Protein AF-D4XX12-F1 (afdb_monomer_lite)

InterPro domains:
  IPR021484 Protein of unknown function DUF3137 [PF11335] (74-127)

Organism: NCBI:txid747682

Foldseek 3Di:
DQPPDPFFDDKAFDDWPDKDWDQPPVHWIKIKTKTFIWTDGDPPRDTDTFIKMKIKTFQVVLPPLAFKKKWPPLCPPPPWAFADDPDPVLCVHTRMTGPDNPSVCLFCPPQLSVQLVVLCVVCVVPVLCPQWMWIGDDGITMIMGTDDDQQVHQDQDPDPDPVVRVVVSVVRVVSNVCSVCSRVVSNCSTPSNVD

pLDDT: mean 80.23, std 14.68, range [23.09, 96.19]

Sequence (195 aa):
MCPFGDNARDLKFKKQIDTMELLILKKYKAKFSNYEVELNVGGERSTLDQYSFVVSINLDMLKNRKFNWSLLDGSNHLKLNKVKLENETFNKEFQLRSNDEIASRTVFTPYSMEKILELKDHINSTKILNGVQIYSINNDLIITGASGSGFMKIDYPFAWSQKRLINLIYSDIMFDLYTLYAAIGLVMVLPYLAE

Radius of gyration: 17.79 Å; chains: 1; bounding box: 46×33×47 Å

Secondary structure (DSSP, 8-state):
--S-SS-EEEEEEEEEEEEEEEEETTTEEEEEEEEEEEEEESSS--EEEEEEEEEEEE-GGGGGG---EEETTTTTTS---B---S-HHHHHHH--EES-HHHHHHHS-HHHHHHHHHHHHHHHTTTTTTT-EEEEETTEEEEEEEE-TTTT-------SSHHHHHHHHHHHHHHHHHHHHHHHHHHHTSTTT--

Structure (mmCIF, N/CA/C/O backbone):
data_AF-D4XX12-F1
#
_entry.id   AF-D4XX12-F1
#
loop_
_atom_site.group_PDB
_atom_site.id
_atom_site.type_symbol
_atom_site.label_atom_id
_atom_site.label_alt_id
_atom_site.label_comp_id
_atom_site.label_asym_id
_atom_site.label_entity_id
_atom_site.label_seq_id
_atom_site.pdbx_PDB_ins_code
_atom_site.Cartn_x
_atom_site.Cartn_y
_atom_site.Cartn_z
_atom_site.occupancy
_atom_site.B_iso_or_equiv
_atom_site.auth_seq_id
_atom_site.auth_comp_id
_atom_site.auth_asym_id
_atom_site.auth_atom_id
_atom_site.pdbx_PDB_model_num
ATOM 1 N N . MET A 1 1 ? 4.295 16.632 -13.074 1.00 23.09 1 MET A N 1
ATOM 2 C CA . MET A 1 1 ? 2.891 16.976 -12.786 1.00 23.09 1 MET A CA 1
ATOM 3 C C . MET A 1 1 ? 2.148 15.653 -12.761 1.00 23.09 1 MET A C 1
ATOM 5 O O . MET A 1 1 ? 2.142 14.987 -13.785 1.00 23.09 1 MET A O 1
ATOM 9 N N . CYS A 1 2 ? 1.677 15.192 -11.603 1.00 26.36 2 CYS A N 1
ATOM 10 C CA . CYS A 1 2 ? 0.781 14.033 -11.570 1.00 26.36 2 CYS A CA 1
ATOM 11 C C . CYS A 1 2 ? -0.599 14.518 -12.028 1.00 26.36 2 CYS A C 1
ATOM 13 O O . CYS A 1 2 ? -1.012 15.582 -11.569 1.00 26.36 2 CYS A O 1
ATOM 15 N N . PRO A 1 3 ? -1.284 13.822 -12.949 1.00 27.27 3 PRO A N 1
ATOM 16 C CA . PRO A 1 3 ? -2.470 14.370 -13.606 1.00 27.27 3 PRO A CA 1
ATOM 17 C C . PRO A 1 3 ? -3.733 14.288 -12.738 1.00 27.27 3 PRO A C 1
ATOM 19 O O . PRO A 1 3 ? -4.792 14.745 -13.150 1.00 27.27 3 PRO A O 1
ATOM 22 N N . PHE A 1 4 ? -3.645 13.731 -11.532 1.00 40.94 4 PHE A N 1
ATOM 23 C CA . PHE A 1 4 ? -4.790 13.531 -10.652 1.00 40.94 4 PHE A CA 1
ATOM 24 C C . PHE A 1 4 ? -4.999 14.744 -9.743 1.00 40.94 4 PHE A C 1
ATOM 26 O O . PHE A 1 4 ? -4.829 14.669 -8.532 1.00 40.94 4 PHE A O 1
ATOM 33 N N . GLY A 1 5 ? -5.327 15.884 -10.351 1.00 29.53 5 GLY A N 1
ATOM 34 C CA . GLY A 1 5 ? -6.043 16.947 -9.653 1.00 29.53 5 GLY A CA 1
ATOM 35 C C . GLY A 1 5 ? -7.535 16.665 -9.769 1.00 29.53 5 GLY A C 1
ATOM 36 O O . GLY A 1 5 ? -8.029 16.696 -10.888 1.00 29.53 5 GLY A O 1
ATOM 37 N N . ASP A 1 6 ? -8.191 16.328 -8.654 1.00 37.00 6 ASP A N 1
ATOM 38 C CA . ASP A 1 6 ? -9.630 16.386 -8.296 1.00 37.00 6 ASP A CA 1
ATOM 39 C C . ASP A 1 6 ? -10.747 16.055 -9.327 1.00 37.00 6 ASP A C 1
ATOM 41 O O . ASP A 1 6 ? -11.927 16.088 -8.981 1.00 37.00 6 ASP A O 1
ATOM 45 N N . ASN A 1 7 ? -10.433 15.672 -10.567 1.00 34.69 7 ASN A N 1
ATOM 46 C CA . ASN A 1 7 ? -11.363 15.643 -11.704 1.00 34.69 7 ASN A CA 1
ATOM 47 C C . ASN A 1 7 ? -11.424 14.299 -12.456 1.00 34.69 7 ASN A C 1
ATOM 49 O O . ASN A 1 7 ? -12.160 14.193 -13.439 1.00 34.69 7 ASN A O 1
ATOM 53 N N . ALA A 1 8 ? -10.695 13.262 -12.033 1.00 43.47 8 ALA A N 1
ATOM 54 C CA . ALA A 1 8 ? -10.811 11.933 -12.639 1.00 43.47 8 ALA A CA 1
ATOM 55 C C . ALA A 1 8 ? -12.064 11.233 -12.089 1.00 43.47 8 ALA A C 1
ATOM 57 O O . ALA A 1 8 ? -12.062 10.768 -10.950 1.00 43.47 8 ALA A O 1
ATOM 58 N N . ARG A 1 9 ? -13.158 11.222 -12.865 1.00 51.44 9 ARG A N 1
ATOM 59 C CA . ARG A 1 9 ? -14.464 10.736 -12.385 1.00 51.44 9 ARG A CA 1
ATOM 60 C C . ARG A 1 9 ? -14.830 9.303 -12.747 1.00 51.44 9 ARG A C 1
ATOM 62 O O . ARG A 1 9 ? -15.691 8.789 -12.059 1.00 51.44 9 ARG A O 1
ATOM 69 N N . ASP A 1 10 ? -14.166 8.624 -13.682 1.00 59.41 10 ASP A N 1
ATOM 70 C CA . ASP A 1 10 ? -14.422 7.195 -13.931 1.00 59.41 10 ASP A CA 1
ATOM 71 C C . ASP A 1 10 ? -13.169 6.496 -14.484 1.00 59.41 10 ASP A C 1
ATOM 73 O O . ASP A 1 10 ? -12.731 6.795 -15.597 1.00 59.41 10 ASP A O 1
ATOM 77 N N . LEU A 1 11 ? -12.595 5.570 -13.704 1.00 62.31 11 LEU A N 1
ATOM 78 C CA . LEU A 1 11 ? -11.516 4.668 -14.123 1.00 62.31 11 LEU A CA 1
ATOM 79 C C . LEU A 1 11 ? -12.132 3.340 -14.566 1.00 62.31 11 LEU A C 1
ATOM 81 O O . LEU A 1 11 ? -12.835 2.689 -13.790 1.00 62.31 11 LEU A O 1
ATOM 85 N N . LYS A 1 12 ? -11.865 2.922 -15.807 1.00 70.25 12 LYS A N 1
ATOM 86 C CA . LYS A 1 12 ? -12.371 1.657 -16.351 1.00 70.25 12 LYS A CA 1
ATOM 87 C C . LYS A 1 12 ? -11.216 0.729 -16.704 1.00 70.25 12 LYS A C 1
ATOM 89 O O . LYS A 1 12 ? -10.381 1.053 -17.543 1.00 70.25 12 LYS A O 1
ATOM 94 N N . PHE A 1 13 ? -11.191 -0.456 -16.096 1.00 71.94 13 PHE A N 1
ATOM 95 C CA . PHE A 1 13 ? -10.248 -1.505 -16.480 1.00 71.94 13 PHE A CA 1
A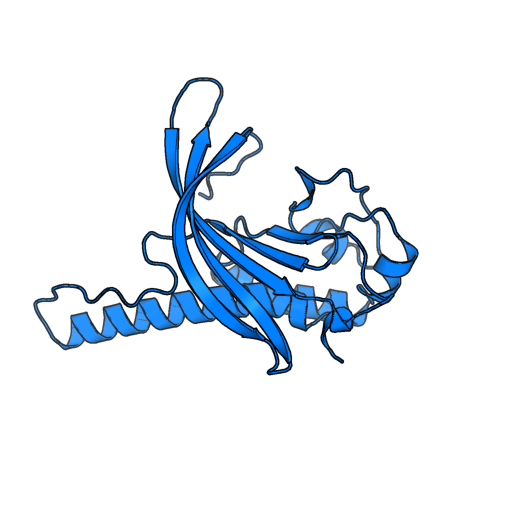TOM 96 C C . PHE A 1 13 ? -10.576 -1.999 -17.887 1.00 71.94 13 PHE A C 1
ATOM 98 O O . PHE A 1 13 ? -11.678 -2.490 -18.143 1.00 71.94 13 PHE A O 1
ATOM 105 N N . LYS A 1 14 ? -9.616 -1.852 -18.798 1.00 78.62 14 LYS A N 1
ATOM 106 C CA . LYS A 1 14 ? -9.773 -2.198 -20.210 1.00 78.62 14 LYS A CA 1
ATOM 107 C C . LYS A 1 14 ? -9.301 -3.626 -20.456 1.00 78.62 14 LYS A C 1
ATOM 109 O O . LYS A 1 14 ? -10.014 -4.426 -21.058 1.00 78.62 14 LYS A O 1
ATOM 114 N N . LYS A 1 15 ? -8.109 -3.959 -19.947 1.00 80.12 15 LYS A N 1
ATOM 115 C CA . LYS A 1 15 ? -7.483 -5.270 -20.131 1.00 80.12 15 LYS A CA 1
ATOM 116 C C . LYS A 1 15 ? -6.498 -5.584 -19.009 1.00 80.12 15 LYS A C 1
ATOM 118 O O . LYS A 1 15 ? -5.679 -4.744 -18.648 1.00 80.12 15 LYS A O 1
ATOM 123 N N . GLN A 1 16 ? -6.538 -6.817 -18.507 1.00 80.94 16 GLN A N 1
ATOM 124 C CA . GLN A 1 16 ? -5.452 -7.360 -17.696 1.00 80.94 16 GLN A CA 1
ATOM 125 C C . GLN A 1 16 ? -4.305 -7.779 -18.617 1.00 80.94 16 GLN A C 1
ATOM 127 O O . GLN A 1 16 ? -4.499 -8.584 -19.528 1.00 80.94 16 GLN A O 1
ATOM 132 N N . ILE A 1 17 ? -3.129 -7.201 -18.396 1.00 82.06 17 ILE A N 1
ATOM 133 C CA . ILE A 1 17 ? -1.944 -7.439 -19.220 1.00 82.06 17 ILE A CA 1
ATOM 134 C C . ILE A 1 17 ? -1.234 -8.689 -18.721 1.00 82.06 17 ILE A C 1
ATOM 136 O O . ILE A 1 17 ? -1.009 -9.598 -19.507 1.00 82.06 17 ILE A O 1
ATOM 140 N N . ASP A 1 18 ? -0.943 -8.739 -17.420 1.00 81.44 18 ASP A N 1
ATOM 141 C CA . ASP A 1 18 ? -0.244 -9.854 -16.788 1.00 81.44 18 ASP A CA 1
ATOM 142 C C . ASP A 1 18 ? -0.679 -10.055 -15.346 1.00 81.44 18 ASP A C 1
ATOM 144 O O . ASP A 1 18 ? -1.256 -9.172 -14.702 1.00 81.44 18 ASP A O 1
ATOM 148 N N . THR A 1 19 ? -0.352 -11.239 -14.837 1.00 84.94 19 THR A N 1
ATOM 149 C CA . THR A 1 19 ? -0.500 -11.587 -13.435 1.00 84.94 19 THR A CA 1
ATOM 150 C C . THR A 1 19 ? 0.660 -12.443 -12.964 1.00 84.94 19 THR A C 1
ATOM 152 O O . THR A 1 19 ? 1.118 -13.328 -13.679 1.00 84.94 19 THR A O 1
ATOM 155 N N . MET A 1 20 ? 1.080 -12.227 -11.723 1.00 88.38 20 MET A N 1
ATOM 156 C CA . MET A 1 20 ? 2.036 -13.089 -11.040 1.00 88.38 20 MET A CA 1
ATOM 157 C C . MET A 1 20 ? 1.589 -13.338 -9.604 1.00 88.38 20 MET A C 1
ATOM 159 O O . MET A 1 20 ? 0.963 -12.481 -8.974 1.00 88.38 20 MET A O 1
ATOM 163 N N . GLU A 1 21 ? 1.906 -14.521 -9.096 1.00 91.00 21 GLU A N 1
ATOM 164 C CA . GLU A 1 21 ? 1.746 -14.834 -7.682 1.00 91.00 21 GLU A CA 1
ATOM 165 C C . GLU A 1 21 ? 3.006 -14.418 -6.926 1.00 91.00 21 GLU A C 1
ATOM 167 O O . GLU A 1 21 ? 4.131 -14.658 -7.363 1.00 91.00 21 GLU A O 1
ATOM 172 N N . LEU A 1 22 ? 2.803 -13.782 -5.781 1.00 87.38 22 LEU A N 1
ATOM 173 C CA . LEU A 1 22 ? 3.838 -13.327 -4.871 1.00 87.38 22 LEU A CA 1
ATOM 174 C C . LEU A 1 22 ? 3.586 -13.931 -3.492 1.00 87.38 22 LEU A C 1
ATOM 176 O O . LEU A 1 22 ? 2.449 -14.214 -3.107 1.00 87.38 22 LEU A O 1
ATOM 180 N N . LEU A 1 23 ? 4.655 -14.085 -2.716 1.00 87.62 23 LEU A N 1
ATOM 181 C CA . LEU A 1 23 ? 4.564 -14.497 -1.323 1.00 87.62 23 LEU A CA 1
ATOM 182 C C . LEU A 1 23 ? 5.167 -13.411 -0.433 1.00 87.62 23 LEU A C 1
ATOM 184 O O . LEU A 1 23 ? 6.385 -13.307 -0.281 1.00 87.62 23 LEU A O 1
ATOM 188 N N . ILE A 1 24 ? 4.299 -12.596 0.157 1.00 84.75 24 ILE A N 1
ATOM 189 C CA . ILE A 1 24 ? 4.691 -11.483 1.021 1.00 84.75 24 ILE A CA 1
ATOM 190 C C . ILE A 1 24 ? 4.987 -12.022 2.421 1.00 84.75 24 ILE A C 1
ATOM 192 O O . ILE A 1 24 ? 4.229 -12.826 2.969 1.00 84.75 24 ILE A O 1
ATOM 196 N N . LEU A 1 25 ? 6.135 -11.627 2.983 1.00 80.94 25 LEU A N 1
ATOM 197 C CA . LEU A 1 25 ? 6.634 -12.098 4.285 1.00 80.94 25 LEU A CA 1
ATOM 198 C C . LEU A 1 25 ? 6.705 -13.634 4.406 1.00 80.94 25 LEU A C 1
ATOM 200 O O . LEU A 1 25 ? 6.563 -14.182 5.494 1.00 80.94 25 LEU A O 1
ATOM 204 N N . LYS A 1 26 ? 6.896 -14.346 3.283 1.00 83.62 26 LYS A N 1
ATOM 205 C CA . LYS A 1 26 ? 6.872 -15.823 3.211 1.00 83.62 26 LYS A CA 1
ATOM 206 C C . LYS A 1 26 ? 5.569 -16.466 3.726 1.00 83.62 26 LYS A C 1
ATOM 208 O O . LYS A 1 26 ? 5.545 -17.670 3.967 1.00 83.62 26 LYS A O 1
ATOM 213 N N . LYS A 1 27 ? 4.497 -15.684 3.894 1.00 85.25 27 LYS A N 1
ATOM 214 C CA . LYS A 1 27 ? 3.287 -16.105 4.614 1.00 85.25 27 LYS A CA 1
ATOM 215 C C . LYS A 1 27 ? 2.006 -15.730 3.876 1.00 85.25 27 LYS A C 1
ATOM 217 O O . LYS A 1 27 ? 1.124 -16.566 3.705 1.00 85.25 27 LYS A O 1
ATOM 222 N N . TYR A 1 28 ? 1.912 -14.487 3.414 1.00 86.56 28 TYR A N 1
ATOM 223 C CA . TYR A 1 28 ? 0.714 -13.956 2.779 1.00 86.56 28 TYR A CA 1
ATOM 224 C C . TYR A 1 28 ? 0.790 -14.164 1.270 1.00 86.56 28 TYR A C 1
ATOM 226 O O . TYR A 1 28 ? 1.665 -13.613 0.597 1.00 86.56 28 TYR A O 1
ATOM 234 N N . LYS A 1 29 ? -0.132 -14.968 0.734 1.00 91.88 29 LYS A N 1
ATOM 235 C CA . LYS A 1 29 ? -0.291 -15.103 -0.715 1.00 91.88 29 LYS A CA 1
ATOM 236 C C . LYS A 1 29 ? -0.773 -13.774 -1.271 1.00 91.88 29 LYS A C 1
ATOM 238 O O . LYS A 1 29 ? -1.754 -13.217 -0.778 1.00 91.88 29 LYS A O 1
ATOM 243 N N . ALA A 1 30 ? -0.096 -13.289 -2.296 1.00 91.94 30 ALA A N 1
ATOM 244 C CA . ALA A 1 30 ? -0.479 -12.081 -2.987 1.00 91.94 30 ALA A CA 1
ATOM 245 C C . ALA A 1 30 ? -0.518 -12.310 -4.493 1.00 91.94 30 ALA A C 1
ATOM 247 O O . ALA A 1 30 ? 0.192 -13.153 -5.037 1.00 91.94 30 ALA A O 1
ATOM 248 N N . LYS A 1 31 ? -1.357 -11.539 -5.168 1.00 92.25 31 LYS A N 1
ATOM 249 C CA . LYS A 1 31 ? -1.444 -11.503 -6.619 1.00 92.25 31 LYS A CA 1
ATOM 250 C C . LYS A 1 31 ? -1.066 -10.108 -7.071 1.00 92.25 31 LYS A C 1
ATOM 252 O O . LYS A 1 31 ? -1.718 -9.144 -6.682 1.00 92.25 31 LYS A O 1
ATOM 257 N N . PHE A 1 32 ? -0.028 -10.012 -7.883 1.00 89.94 32 PHE A N 1
ATOM 258 C CA . PHE A 1 32 ? 0.297 -8.791 -8.598 1.00 89.94 32 PHE A CA 1
ATOM 259 C C . PHE A 1 32 ? -0.308 -8.864 -9.996 1.00 89.94 32 PHE A C 1
ATOM 261 O O . PHE A 1 32 ? -0.301 -9.918 -10.635 1.00 89.94 32 PHE A O 1
ATOM 268 N N . SER A 1 33 ? -0.853 -7.760 -10.485 1.00 88.94 33 SER A N 1
ATOM 269 C CA . SER A 1 33 ? -1.433 -7.671 -11.819 1.00 88.94 33 SER A CA 1
ATOM 270 C C . SER A 1 33 ? -1.215 -6.294 -12.423 1.00 88.94 33 SER A C 1
ATOM 272 O O . SER A 1 33 ? -1.380 -5.289 -11.739 1.00 88.94 33 SER A O 1
ATOM 274 N N . ASN A 1 34 ? -0.899 -6.267 -13.715 1.00 86.88 34 ASN A N 1
ATOM 275 C CA . ASN A 1 34 ? -0.840 -5.042 -14.504 1.00 86.88 34 ASN A CA 1
ATOM 276 C C . ASN A 1 34 ? -2.091 -4.920 -15.364 1.00 86.88 34 ASN A C 1
ATOM 278 O O . ASN A 1 34 ? -2.531 -5.900 -15.973 1.00 86.88 34 ASN A O 1
ATOM 282 N N . TYR A 1 35 ? -2.618 -3.710 -15.464 1.00 83.12 35 TYR A N 1
ATOM 283 C CA . TYR A 1 35 ? -3.794 -3.395 -16.255 1.00 83.12 35 TYR A CA 1
ATOM 284 C C . TYR A 1 35 ? -3.531 -2.221 -17.182 1.00 83.12 35 TYR A C 1
ATOM 286 O O . TYR A 1 35 ? -2.850 -1.270 -16.809 1.00 83.12 35 TYR A O 1
ATOM 294 N N . GLU A 1 36 ? -4.135 -2.282 -18.362 1.00 83.06 36 GLU A N 1
ATOM 295 C CA . GLU A 1 36 ? -4.429 -1.104 -19.169 1.00 83.06 36 GLU A CA 1
ATOM 296 C C . GLU A 1 36 ? -5.770 -0.542 -18.684 1.00 83.06 36 GLU A C 1
ATOM 298 O O . GLU A 1 36 ? -6.771 -1.271 -18.594 1.00 83.06 36 GLU A O 1
ATOM 303 N N . VAL A 1 37 ? -5.783 0.737 -18.332 1.00 78.12 37 VAL A N 1
ATOM 304 C CA . VAL A 1 37 ? -6.955 1.441 -17.819 1.00 78.12 37 VAL A CA 1
ATOM 305 C C . VAL A 1 37 ? -7.293 2.616 -18.718 1.00 78.12 37 VAL A C 1
ATOM 307 O O . VAL A 1 37 ? -6.418 3.304 -19.238 1.00 78.12 37 VAL A O 1
ATOM 310 N N . GLU A 1 38 ? -8.590 2.831 -18.877 1.00 77.62 38 GLU A N 1
ATOM 311 C CA . GLU A 1 38 ? -9.152 3.962 -19.588 1.00 77.62 38 GLU A CA 1
ATOM 312 C C . GLU A 1 38 ? -9.564 5.025 -18.568 1.00 77.62 38 GLU A C 1
ATOM 314 O O . GLU A 1 38 ? -10.349 4.741 -17.653 1.00 77.62 38 GLU A O 1
ATOM 319 N N . LEU A 1 39 ? -9.034 6.240 -18.714 1.00 70.12 39 LEU A N 1
ATOM 320 C CA . LEU A 1 39 ? -9.444 7.386 -17.907 1.00 70.12 39 LEU A CA 1
ATOM 321 C C . LEU A 1 39 ? -10.264 8.374 -18.723 1.00 70.12 39 LEU A C 1
ATOM 323 O O . LEU A 1 39 ? -9.815 8.837 -19.772 1.00 70.12 39 LEU A O 1
ATOM 327 N N . ASN A 1 40 ? -11.406 8.772 -18.164 1.00 65.12 40 ASN A N 1
ATOM 328 C CA . ASN A 1 40 ? -12.180 9.907 -18.648 1.00 65.12 40 ASN A CA 1
ATOM 329 C C . ASN A 1 40 ? -11.746 11.182 -17.918 1.00 65.12 40 ASN A C 1
ATOM 331 O O . ASN A 1 40 ? -11.982 11.330 -16.714 1.00 65.12 40 ASN A O 1
ATOM 335 N N . VAL A 1 41 ? -11.134 12.118 -18.645 1.00 62.50 41 VAL A N 1
ATOM 336 C CA . VAL A 1 41 ? -10.718 13.413 -18.093 1.00 62.50 41 VAL A CA 1
ATOM 337 C C . VAL A 1 41 ? -11.656 14.512 -18.587 1.00 62.50 41 VAL A C 1
ATOM 339 O O . VAL A 1 41 ? -11.656 14.847 -19.764 1.00 62.50 41 VAL A O 1
ATOM 342 N N . GLY A 1 42 ? -12.418 15.114 -17.668 1.00 57.34 42 GLY A N 1
ATOM 343 C CA . GLY A 1 42 ? -13.023 16.432 -17.897 1.00 57.34 42 GLY A CA 1
ATOM 344 C C . GLY A 1 42 ? -14.279 16.498 -18.773 1.00 57.34 42 GLY A C 1
ATOM 345 O O . GLY A 1 42 ? -14.439 17.480 -19.484 1.00 57.34 42 GLY A O 1
ATOM 346 N N . GLY A 1 43 ? -15.194 15.522 -18.711 1.00 56.56 43 GLY A N 1
ATOM 347 C CA . GLY A 1 43 ? -16.548 15.617 -19.302 1.00 56.56 43 GLY A CA 1
ATOM 348 C C . GLY A 1 43 ? -16.624 15.589 -20.838 1.00 56.56 43 GLY A C 1
ATOM 349 O O . GLY A 1 43 ? -17.610 15.107 -21.391 1.00 56.56 43 GLY A O 1
ATOM 350 N N . GLU A 1 44 ? -15.574 16.017 -21.532 1.00 50.16 44 GLU A N 1
ATOM 351 C CA . GLU A 1 44 ? -15.312 15.692 -22.929 1.00 50.16 44 GLU A CA 1
ATOM 352 C C . GLU A 1 44 ? -14.602 14.335 -23.001 1.00 50.16 44 GLU A C 1
ATOM 354 O O . GLU A 1 44 ? -13.789 13.997 -22.144 1.00 50.16 44 GLU A O 1
ATOM 359 N N . ARG A 1 45 ? -14.940 13.528 -24.013 1.00 51.53 45 ARG A N 1
ATOM 360 C CA . ARG A 1 45 ? -14.450 12.154 -24.240 1.00 51.53 45 ARG A CA 1
ATOM 361 C C . ARG A 1 45 ? -12.958 12.108 -24.612 1.00 51.53 45 ARG A C 1
ATOM 363 O O . ARG A 1 45 ? -12.597 11.634 -25.685 1.00 51.53 45 ARG A O 1
ATOM 370 N N . SER A 1 46 ? -12.092 12.625 -23.753 1.00 52.25 46 SER A N 1
ATOM 371 C CA . SER A 1 46 ? -10.651 12.434 -23.857 1.00 52.25 46 SER A CA 1
ATOM 372 C C . SER A 1 46 ? -10.290 11.175 -23.083 1.00 52.25 46 SER A C 1
ATOM 374 O O . SER A 1 46 ? -10.179 11.198 -21.857 1.00 52.25 46 SER A O 1
ATOM 376 N N . THR A 1 47 ? -10.154 10.076 -23.821 1.00 58.41 47 THR A N 1
ATOM 377 C CA . THR A 1 47 ? -9.652 8.801 -23.317 1.00 58.41 47 THR A CA 1
ATOM 378 C C . THR A 1 47 ? -8.127 8.863 -23.235 1.00 58.41 47 THR A C 1
ATOM 380 O O . THR A 1 47 ? -7.457 9.084 -24.244 1.00 58.41 47 THR A O 1
ATOM 383 N N . LEU A 1 48 ? -7.571 8.655 -22.041 1.00 63.31 48 LEU A N 1
ATOM 384 C CA . LEU A 1 48 ? -6.142 8.387 -21.866 1.00 63.31 48 LEU A CA 1
ATOM 385 C C . LEU A 1 48 ? -5.950 6.913 -21.517 1.00 63.31 48 LEU A C 1
ATOM 387 O O . LEU A 1 48 ? -6.465 6.457 -20.494 1.00 63.31 48 LEU A O 1
ATOM 391 N N . ASP A 1 49 ? -5.183 6.204 -22.346 1.00 65.69 49 ASP A N 1
ATOM 392 C CA . ASP A 1 49 ? -4.696 4.868 -22.016 1.00 65.69 49 ASP A CA 1
ATOM 393 C C . ASP A 1 49 ? -3.560 5.006 -21.000 1.00 65.69 49 ASP A C 1
ATOM 395 O O . ASP A 1 49 ? -2.540 5.657 -21.250 1.00 65.69 49 ASP A O 1
ATOM 399 N N . GLN A 1 50 ? -3.758 4.424 -19.822 1.00 74.81 50 GLN A N 1
ATOM 400 C CA . GLN A 1 50 ? -2.760 4.383 -18.762 1.00 74.81 50 GLN A CA 1
ATOM 401 C C . GLN A 1 50 ? -2.510 2.954 -18.309 1.00 74.81 50 GLN A C 1
ATOM 403 O O . GLN A 1 50 ? -3.313 2.053 -18.548 1.00 74.81 50 GLN A O 1
ATOM 408 N N . TYR A 1 51 ? -1.392 2.760 -17.619 1.00 79.06 51 TYR A N 1
ATOM 409 C CA . TYR A 1 51 ? -1.075 1.499 -16.975 1.00 79.06 51 TYR A CA 1
ATOM 410 C C . TYR A 1 51 ? -1.270 1.643 -15.473 1.00 79.06 51 TYR A C 1
ATOM 412 O O . TYR A 1 51 ? -1.060 2.710 -14.890 1.00 79.06 51 TYR A O 1
ATOM 420 N N . SER A 1 52 ? -1.751 0.583 -14.844 1.00 84.25 52 SER A N 1
ATOM 421 C CA . SER A 1 52 ? -1.897 0.522 -13.396 1.00 84.25 52 SER A CA 1
ATOM 422 C C . SER A 1 52 ? -1.484 -0.842 -12.890 1.00 84.25 52 SER A C 1
ATOM 424 O O . SER A 1 52 ? -1.709 -1.856 -13.555 1.00 84.25 52 SER A O 1
ATOM 426 N N . PHE A 1 53 ? -0.904 -0.868 -11.699 1.00 87.06 53 PHE A N 1
ATOM 427 C CA . PHE A 1 53 ? -0.617 -2.106 -10.995 1.00 87.06 53 PHE A CA 1
ATOM 428 C C . PHE A 1 53 ? -1.631 -2.316 -9.877 1.00 87.06 53 PHE A C 1
ATOM 430 O O . PHE A 1 53 ? -2.118 -1.357 -9.284 1.00 87.06 53 PHE A O 1
ATOM 437 N N . VAL A 1 54 ? -1.907 -3.578 -9.567 1.00 90.00 54 VAL A N 1
ATOM 438 C CA . VAL A 1 54 ? -2.696 -3.993 -8.409 1.00 90.00 54 VAL A CA 1
ATOM 439 C C . VAL A 1 54 ? -1.957 -5.121 -7.709 1.00 90.00 54 VAL A C 1
ATOM 441 O O . VAL A 1 54 ? -1.643 -6.135 -8.328 1.00 90.00 54 VAL A O 1
ATOM 444 N N . VAL A 1 55 ? -1.712 -4.964 -6.413 1.00 91.06 55 VAL A N 1
ATOM 445 C CA . VAL A 1 55 ? -1.279 -6.030 -5.511 1.00 91.06 55 VAL A CA 1
ATOM 446 C C . VAL A 1 55 ? -2.441 -6.350 -4.588 1.00 91.06 55 VAL A C 1
ATOM 448 O O . VAL A 1 55 ? -2.847 -5.502 -3.801 1.00 91.06 55 VAL A O 1
ATOM 451 N N . SER A 1 56 ? -2.964 -7.567 -4.674 1.00 93.06 56 SER A N 1
ATOM 452 C CA . SER A 1 56 ? -3.989 -8.085 -3.766 1.00 93.06 56 SER A CA 1
ATOM 453 C C . SER A 1 56 ? -3.348 -9.083 -2.818 1.00 93.06 56 SER A C 1
ATOM 455 O O . SER A 1 56 ? -2.870 -10.120 -3.269 1.00 93.06 56 SER A O 1
ATOM 457 N N . ILE A 1 57 ? -3.316 -8.780 -1.527 1.00 92.19 57 ILE A N 1
ATOM 458 C CA . ILE A 1 57 ? -2.765 -9.638 -0.477 1.00 92.19 57 ILE A CA 1
ATOM 459 C C . ILE A 1 57 ? -3.933 -10.312 0.241 1.00 92.19 57 ILE A C 1
ATOM 461 O O . ILE A 1 57 ? -4.759 -9.627 0.843 1.00 92.19 57 ILE A O 1
ATOM 465 N N . ASN A 1 58 ? -3.979 -11.644 0.217 1.00 91.31 58 ASN A N 1
ATOM 466 C CA . ASN A 1 58 ? -5.007 -12.403 0.920 1.00 91.31 58 ASN A CA 1
ATOM 467 C C . ASN A 1 58 ? -4.769 -12.344 2.438 1.00 91.31 58 ASN A C 1
ATOM 469 O O . ASN A 1 58 ? -3.695 -12.690 2.936 1.00 91.31 58 ASN A O 1
ATOM 473 N N . LEU A 1 59 ? -5.800 -11.934 3.172 1.00 89.38 59 LEU A N 1
ATOM 474 C CA . LEU A 1 59 ? -5.783 -11.710 4.614 1.00 89.38 59 LEU A CA 1
ATOM 475 C C . LEU A 1 59 ? -6.481 -12.814 5.416 1.00 89.38 59 LEU A C 1
ATOM 477 O O . LEU A 1 59 ? -6.759 -12.615 6.599 1.00 89.38 59 LEU A O 1
ATOM 481 N N . ASP A 1 60 ? -6.795 -13.978 4.841 1.00 88.44 60 ASP A N 1
ATOM 482 C CA . ASP A 1 60 ? -7.621 -14.985 5.529 1.00 88.44 60 ASP A CA 1
ATOM 483 C C . ASP A 1 60 ? -7.025 -15.462 6.855 1.00 88.44 60 ASP A C 1
ATOM 485 O O . ASP A 1 60 ? -7.752 -15.749 7.810 1.00 88.44 60 ASP A O 1
ATOM 489 N N . MET A 1 61 ? -5.699 -15.440 6.968 1.00 85.38 61 MET A N 1
ATOM 490 C CA . MET A 1 61 ? -5.001 -15.767 8.211 1.00 85.38 61 MET A CA 1
ATOM 491 C C . MET A 1 61 ? -5.282 -14.792 9.361 1.00 85.38 61 MET A C 1
ATOM 493 O O . MET A 1 61 ? -5.107 -15.168 10.520 1.00 85.38 61 MET A O 1
ATOM 497 N N . LEU A 1 62 ? -5.728 -13.564 9.076 1.00 84.06 62 LEU A N 1
ATOM 498 C CA . LEU A 1 62 ? -6.047 -12.563 10.098 1.00 84.06 62 LEU A CA 1
ATOM 499 C C . LEU A 1 62 ? -7.372 -12.846 10.819 1.00 84.06 62 LEU A C 1
ATOM 501 O O . LEU A 1 62 ? -7.619 -12.256 11.873 1.00 84.06 62 LEU A O 1
ATOM 505 N N . LYS A 1 63 ? -8.201 -13.770 10.308 1.00 84.81 63 LYS A N 1
ATOM 506 C CA . LYS A 1 63 ? -9.472 -14.199 10.920 1.00 84.81 63 LYS A CA 1
ATOM 507 C C . LYS A 1 63 ? -10.330 -12.995 11.344 1.00 84.81 63 LYS A C 1
ATOM 509 O O . LYS A 1 63 ? -10.759 -12.223 10.494 1.00 84.81 63 LYS A O 1
ATOM 514 N N . ASN A 1 64 ? -10.544 -12.814 12.647 1.00 81.81 64 ASN A N 1
ATOM 515 C CA . ASN A 1 64 ? -11.430 -11.797 13.216 1.00 81.81 64 ASN A CA 1
ATOM 516 C C . ASN A 1 64 ? -10.795 -10.402 13.292 1.00 81.81 64 ASN A C 1
ATOM 518 O O . ASN A 1 64 ? -11.466 -9.458 13.689 1.00 81.81 64 ASN A O 1
ATOM 522 N N . ARG A 1 65 ? -9.511 -10.259 12.942 1.00 83.06 65 ARG A N 1
ATOM 523 C CA . ARG A 1 65 ? -8.842 -8.952 12.903 1.00 83.06 65 ARG A CA 1
ATOM 524 C C . ARG A 1 65 ? -9.128 -8.184 11.618 1.00 83.06 65 ARG A C 1
ATOM 526 O O . ARG A 1 65 ? -8.786 -7.014 11.546 1.00 83.06 65 ARG A O 1
ATOM 533 N N . LYS A 1 66 ? -9.728 -8.830 10.613 1.00 88.19 66 LYS A N 1
ATOM 534 C CA . LYS A 1 66 ? -10.060 -8.211 9.327 1.00 88.19 66 LYS A CA 1
ATOM 535 C C . LYS A 1 66 ? -11.108 -7.117 9.509 1.00 88.19 66 LYS A C 1
ATOM 537 O O . LYS A 1 66 ? -12.150 -7.354 10.112 1.00 88.19 66 LYS A O 1
ATOM 542 N N . PHE A 1 67 ? -10.854 -5.953 8.927 1.00 91.56 67 PHE A N 1
ATOM 543 C CA . PHE A 1 67 ? -11.824 -4.866 8.839 1.00 91.56 67 PHE A CA 1
ATOM 544 C C . PHE A 1 67 ? -11.570 -4.026 7.587 1.00 91.56 67 PHE A C 1
ATOM 546 O O . PHE A 1 67 ? -10.510 -4.113 6.956 1.00 91.56 67 PHE A O 1
ATOM 553 N N . ASN A 1 68 ? -12.567 -3.222 7.223 1.00 92.50 68 ASN A N 1
ATOM 554 C CA . ASN A 1 68 ? -12.507 -2.392 6.030 1.00 92.50 68 ASN A CA 1
ATOM 555 C C . ASN A 1 68 ? -11.899 -1.030 6.359 1.00 92.50 68 ASN A C 1
ATOM 557 O O . ASN A 1 68 ? -12.425 -0.310 7.207 1.00 92.50 68 ASN A O 1
ATOM 561 N N . TRP A 1 69 ? -10.834 -0.662 5.655 1.00 92.94 69 TRP A N 1
ATOM 562 C CA . TRP A 1 69 ? -10.161 0.622 5.829 1.00 92.94 69 TRP A CA 1
ATOM 563 C C . TRP A 1 69 ? -9.454 1.062 4.549 1.00 92.94 69 TRP A C 1
ATOM 565 O O . TRP A 1 69 ? -9.224 0.253 3.655 1.00 92.94 69 TRP A O 1
ATOM 575 N N . SER A 1 70 ? -9.083 2.336 4.457 1.00 93.00 70 SER A N 1
ATOM 576 C CA . SER A 1 70 ? -8.283 2.860 3.345 1.00 93.00 70 SER A CA 1
ATOM 577 C C . SER A 1 70 ? -7.338 3.976 3.771 1.00 93.00 70 SER A C 1
ATOM 579 O O . SER A 1 70 ? -7.676 4.754 4.66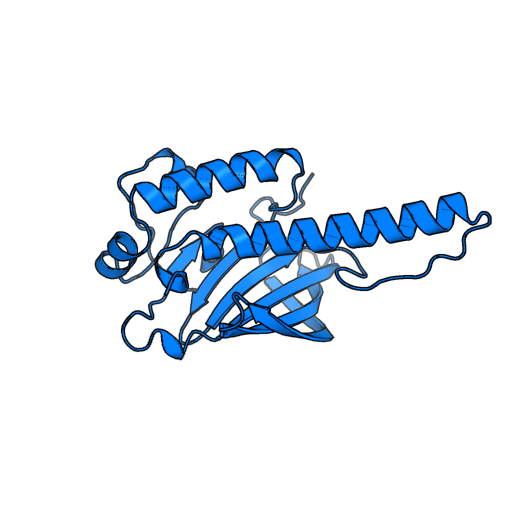3 1.00 93.00 70 SER A O 1
ATOM 581 N N . LEU A 1 71 ? -6.234 4.119 3.046 1.00 91.50 71 LEU A N 1
ATOM 582 C CA . LEU A 1 71 ? -5.292 5.234 3.099 1.00 91.50 71 LEU A CA 1
ATOM 583 C C . LEU A 1 71 ? -5.124 5.835 1.692 1.00 91.50 71 LEU A C 1
ATOM 585 O O . LEU A 1 71 ? -5.460 5.190 0.695 1.00 91.50 71 LEU A O 1
ATOM 589 N N . LEU A 1 72 ? -4.555 7.042 1.622 1.00 87.50 72 LEU A N 1
ATOM 590 C CA . LEU A 1 72 ? -4.159 7.718 0.377 1.00 87.50 72 LEU A CA 1
ATOM 591 C C . LEU A 1 72 ? -5.315 7.799 -0.639 1.00 87.50 72 LEU A C 1
ATOM 593 O O . LEU A 1 72 ? -5.172 7.435 -1.800 1.00 87.50 72 LEU A O 1
ATOM 597 N N . ASP A 1 73 ? -6.497 8.207 -0.174 1.00 76.50 73 ASP A N 1
ATOM 598 C CA . ASP A 1 73 ? -7.720 8.336 -0.983 1.00 76.50 73 ASP A CA 1
ATOM 599 C C . ASP A 1 73 ? -8.255 7.042 -1.632 1.00 76.50 73 ASP A C 1
ATOM 601 O O . ASP A 1 73 ? -9.161 7.089 -2.465 1.00 76.50 73 ASP A O 1
ATOM 605 N N . GLY A 1 74 ? -7.828 5.859 -1.171 1.00 68.12 74 GLY A N 1
ATOM 606 C CA . GLY A 1 74 ? -8.346 4.558 -1.637 1.00 68.12 74 GLY A CA 1
ATOM 607 C C . GLY A 1 74 ? -9.833 4.276 -1.351 1.00 68.12 74 GLY A C 1
ATOM 608 O O . GLY A 1 74 ? -10.337 3.207 -1.676 1.00 68.12 74 GLY A O 1
ATOM 609 N N . SER A 1 75 ? -10.559 5.217 -0.745 1.00 62.53 75 SER A N 1
ATOM 610 C CA . SER A 1 75 ? -11.984 5.082 -0.391 1.00 62.53 75 SER A CA 1
ATOM 611 C C . SER A 1 75 ? -12.948 5.718 -1.381 1.00 62.53 75 SER A C 1
ATOM 613 O O . SER A 1 75 ? -14.148 5.660 -1.131 1.00 62.53 75 SER A O 1
ATOM 615 N N . ASN A 1 76 ? -12.504 6.333 -2.482 1.00 61.72 76 ASN A N 1
ATOM 616 C CA . ASN A 1 76 ? -13.456 7.009 -3.379 1.00 61.72 76 ASN A CA 1
ATOM 617 C C . ASN A 1 76 ? -14.557 6.066 -3.919 1.00 61.72 76 ASN A C 1
ATOM 619 O O . ASN A 1 76 ? -15.611 6.534 -4.342 1.00 61.72 76 ASN A O 1
ATOM 623 N N . HIS A 1 77 ? -14.371 4.746 -3.801 1.00 60.06 77 HIS A N 1
ATOM 624 C CA . HIS A 1 77 ? -15.359 3.718 -4.141 1.00 60.06 77 HIS A CA 1
ATOM 625 C C . HIS A 1 77 ? -15.955 2.968 -2.932 1.00 60.06 77 HIS A C 1
ATOM 627 O O . HIS A 1 77 ? -16.876 2.169 -3.096 1.00 60.06 77 HIS A O 1
ATOM 633 N N . LEU A 1 78 ? -15.467 3.220 -1.715 1.00 70.06 78 LEU A N 1
ATOM 634 C CA . LEU A 1 78 ? -15.871 2.532 -0.489 1.00 70.06 78 LEU A CA 1
ATOM 635 C C . LEU A 1 78 ? -16.540 3.544 0.440 1.00 70.06 78 LEU A C 1
ATOM 637 O O . LEU A 1 78 ? -15.922 4.530 0.823 1.00 70.06 78 LEU A O 1
ATOM 641 N N . LYS A 1 79 ? -17.803 3.310 0.816 1.00 84.69 79 LYS A N 1
ATOM 642 C CA . LYS A 1 79 ? -18.574 4.165 1.743 1.00 84.69 79 LYS A CA 1
ATOM 643 C C . LYS A 1 79 ? -17.999 4.107 3.174 1.00 84.69 79 LYS A C 1
ATOM 645 O O . LYS A 1 79 ? -18.620 3.543 4.075 1.00 84.69 79 LYS A O 1
ATOM 650 N N . LEU A 1 80 ? -16.787 4.626 3.357 1.00 89.56 80 LEU A N 1
ATOM 651 C CA . LEU A 1 80 ? -16.014 4.646 4.595 1.00 89.56 80 LEU A CA 1
ATOM 652 C C . LEU A 1 80 ? -15.945 6.069 5.147 1.00 89.56 80 LEU A C 1
ATOM 654 O O . LEU A 1 80 ? -15.786 7.033 4.396 1.00 89.56 80 LEU A O 1
ATOM 658 N N . ASN A 1 81 ? -16.009 6.189 6.469 1.00 92.38 81 ASN A N 1
ATOM 659 C CA . ASN A 1 81 ? -15.927 7.472 7.157 1.00 92.38 81 ASN A CA 1
ATOM 660 C C . ASN A 1 81 ? -14.480 7.838 7.492 1.00 92.38 81 ASN A C 1
ATOM 662 O O . ASN A 1 81 ? -13.653 6.968 7.749 1.00 92.38 81 ASN A O 1
ATOM 666 N N . LYS A 1 82 ? -14.161 9.137 7.510 1.00 93.19 82 LYS A N 1
ATOM 667 C CA . LYS A 1 82 ? -12.845 9.622 7.950 1.00 93.19 82 LYS A CA 1
ATOM 668 C C . LYS A 1 82 ? -12.644 9.312 9.431 1.00 93.19 82 LYS A C 1
ATOM 670 O O . LYS A 1 82 ? -13.494 9.653 10.247 1.00 93.19 82 LYS A O 1
ATOM 675 N N . VAL A 1 83 ? -11.497 8.728 9.765 1.00 94.44 83 VAL A N 1
ATOM 676 C CA . VAL A 1 83 ? -11.087 8.454 11.144 1.00 94.44 83 VAL A CA 1
ATOM 677 C C . VAL A 1 83 ? -9.988 9.435 11.530 1.00 94.44 83 VAL A C 1
ATOM 679 O O . VAL A 1 83 ? -9.040 9.640 10.775 1.00 94.44 83 VAL A O 1
ATOM 682 N N . LYS A 1 84 ? -10.120 10.061 12.704 1.00 95.62 84 LYS A N 1
ATOM 683 C CA . LYS A 1 84 ? -9.088 10.936 13.270 1.00 95.62 84 LYS A CA 1
ATOM 684 C C . LYS A 1 84 ? -8.339 10.192 14.375 1.00 95.62 84 LYS A C 1
ATOM 686 O O . LYS A 1 84 ? -8.903 9.915 15.434 1.00 95.62 84 LYS A O 1
ATOM 691 N N . LEU A 1 85 ? -7.069 9.897 14.121 1.00 95.50 85 LEU A N 1
ATOM 692 C CA . LEU A 1 85 ? -6.147 9.314 15.095 1.00 95.50 85 LEU A CA 1
ATOM 693 C C . LEU A 1 85 ? -5.374 10.405 15.849 1.00 95.50 85 LEU A C 1
ATOM 695 O O . LEU A 1 85 ? -5.531 11.596 15.581 1.00 95.50 85 LEU A O 1
ATOM 699 N N . GLU A 1 86 ? -4.547 10.009 16.805 1.00 94.06 86 GLU A N 1
ATOM 700 C CA . GLU A 1 86 ? -3.769 10.903 17.665 1.00 94.06 86 GLU A CA 1
ATOM 701 C C . GLU A 1 86 ? -2.641 11.655 16.940 1.00 94.06 86 GLU A C 1
ATOM 703 O O . GLU A 1 86 ? -2.300 12.763 17.345 1.00 94.06 86 GLU A O 1
ATOM 708 N N . ASN A 1 87 ? -2.087 11.109 15.851 1.00 96.19 87 ASN A N 1
ATOM 709 C CA . ASN A 1 87 ? -1.013 11.759 15.099 1.00 96.19 87 ASN A CA 1
ATOM 710 C C . ASN A 1 87 ? -1.583 12.650 13.978 1.00 96.19 87 ASN A C 1
ATOM 712 O O . ASN A 1 87 ? -2.090 12.170 12.961 1.00 96.19 87 ASN A O 1
ATOM 716 N N . GLU A 1 88 ? -1.500 13.972 14.154 1.00 95.81 88 GLU A N 1
ATOM 717 C CA . GLU A 1 88 ? -2.048 14.948 13.201 1.00 95.81 88 GLU A CA 1
ATOM 718 C C . GLU A 1 88 ? -1.366 14.909 11.829 1.00 95.81 88 GLU A C 1
ATOM 720 O O . GLU A 1 88 ? -2.049 14.999 10.804 1.00 95.81 88 GLU A O 1
ATOM 725 N N . THR A 1 89 ? -0.046 14.712 11.796 1.00 95.19 89 THR A N 1
ATOM 726 C CA . THR A 1 89 ? 0.717 14.581 10.549 1.00 95.19 89 THR A CA 1
ATOM 727 C C . THR A 1 89 ? 0.250 13.357 9.770 1.00 95.19 89 THR A C 1
ATOM 729 O O . THR A 1 89 ? -0.057 13.458 8.584 1.00 95.19 89 THR A O 1
ATOM 732 N N . PHE A 1 90 ? 0.091 12.215 10.440 1.00 95.31 90 PHE A N 1
ATOM 733 C CA . PHE A 1 90 ? -0.430 11.002 9.811 1.00 95.31 90 PHE A CA 1
ATOM 734 C C . PHE A 1 90 ? -1.832 11.220 9.231 1.00 95.31 90 PHE A C 1
ATOM 736 O O . PHE A 1 90 ? -2.080 10.901 8.068 1.00 95.31 90 PHE A O 1
ATOM 743 N N . ASN A 1 91 ? -2.740 11.823 10.007 1.00 94.31 91 ASN A N 1
ATOM 744 C CA . ASN A 1 91 ? -4.106 12.104 9.558 1.00 94.31 91 ASN A CA 1
ATOM 745 C C . ASN A 1 91 ? -4.147 12.972 8.292 1.00 94.31 91 ASN A C 1
ATOM 747 O O . ASN A 1 91 ? -5.022 12.780 7.444 1.00 94.31 91 ASN A O 1
ATOM 751 N N . LYS A 1 92 ? -3.231 13.942 8.182 1.00 91.88 92 LYS A N 1
ATOM 752 C CA . LYS A 1 92 ? -3.116 14.828 7.020 1.00 91.88 92 LYS A CA 1
ATOM 753 C C . LYS A 1 92 ? -2.598 14.081 5.794 1.00 91.88 92 LYS A C 1
ATOM 755 O O . LYS A 1 92 ? -3.165 14.225 4.717 1.00 91.88 92 LYS A O 1
ATOM 760 N N . GLU A 1 93 ? -1.538 13.299 5.967 1.00 90.62 93 GLU A N 1
ATOM 761 C CA . GLU A 1 93 ? -0.820 12.677 4.855 1.00 90.62 93 GLU A CA 1
ATOM 762 C C . GLU A 1 93 ? -1.511 11.417 4.321 1.00 90.62 93 GLU A C 1
ATOM 764 O O . GLU A 1 93 ? -1.494 11.179 3.118 1.00 90.62 93 GLU A O 1
ATOM 769 N N . PHE A 1 94 ? -2.128 10.613 5.191 1.00 90.75 94 PHE A N 1
ATOM 770 C CA . PHE A 1 94 ? -2.691 9.315 4.807 1.00 90.75 94 PHE A CA 1
ATOM 771 C C . PHE A 1 94 ? -4.213 9.277 4.752 1.00 90.75 94 PHE A C 1
ATOM 773 O O . PHE A 1 94 ? -4.761 8.372 4.126 1.00 90.75 94 PHE A O 1
ATOM 780 N N . GLN A 1 95 ? -4.893 10.236 5.385 1.00 91.50 95 GLN A N 1
ATOM 781 C CA . GLN A 1 95 ? -6.350 10.378 5.336 1.00 91.50 95 GLN A CA 1
ATOM 782 C C . GLN A 1 95 ? -7.110 9.065 5.612 1.00 91.50 95 GLN A C 1
ATOM 784 O O . GLN A 1 95 ? -7.976 8.661 4.831 1.00 91.50 95 GLN A O 1
ATOM 789 N N . LEU A 1 96 ? -6.784 8.396 6.724 1.00 93.88 96 LEU A N 1
ATOM 790 C CA . LEU A 1 96 ? -7.404 7.125 7.096 1.00 93.88 96 LEU A CA 1
ATOM 791 C C . LEU A 1 96 ? -8.936 7.212 7.093 1.00 93.88 96 LEU A C 1
ATOM 793 O O . LEU A 1 96 ? -9.538 8.118 7.681 1.00 93.88 96 LEU A O 1
ATOM 797 N N . ARG A 1 97 ? -9.566 6.220 6.465 1.00 94.62 97 ARG A N 1
ATOM 798 C CA . ARG A 1 97 ? -11.015 6.020 6.498 1.00 94.62 97 ARG A CA 1
ATOM 799 C C . ARG A 1 97 ? -11.355 4.587 6.875 1.00 94.62 97 ARG A C 1
ATOM 801 O O . ARG A 1 97 ? -10.686 3.660 6.433 1.00 94.62 97 ARG A O 1
ATOM 808 N N . SER A 1 98 ? -12.387 4.419 7.691 1.00 94.12 98 SER A N 1
ATOM 809 C CA . SER A 1 98 ? -12.913 3.141 8.176 1.00 94.12 98 SER A CA 1
ATOM 810 C C . SER A 1 98 ? -14.307 3.362 8.771 1.00 94.12 98 SER A C 1
ATOM 812 O O . SER A 1 98 ? -14.652 4.474 9.170 1.00 94.12 98 SER A O 1
ATOM 814 N N . ASN A 1 99 ? -15.109 2.302 8.849 1.00 93.62 99 ASN A N 1
ATOM 815 C CA . ASN A 1 99 ? -16.358 2.299 9.623 1.00 93.62 99 ASN A CA 1
ATOM 816 C C . ASN A 1 99 ? -16.190 1.644 11.006 1.00 93.62 99 ASN A C 1
ATOM 818 O O . ASN A 1 99 ? -17.134 1.630 11.789 1.00 93.62 99 ASN A O 1
ATOM 822 N N . ASP A 1 100 ? -14.997 1.125 11.304 1.00 93.88 100 ASP A N 1
ATOM 823 C CA . ASP A 1 100 ? -14.620 0.557 12.596 1.00 93.88 100 ASP A CA 1
ATOM 824 C C . ASP A 1 100 ? -13.445 1.353 13.178 1.00 93.88 100 ASP A C 1
ATOM 826 O O . ASP A 1 100 ? -12.275 1.161 12.822 1.00 93.88 100 ASP A O 1
ATOM 830 N N . GLU A 1 101 ? -13.769 2.307 14.047 1.00 93.38 101 GLU A N 1
ATOM 831 C CA . GLU A 1 101 ? -12.777 3.173 14.683 1.00 93.38 101 GLU A CA 1
ATOM 832 C C . GLU A 1 101 ? -11.910 2.414 15.700 1.00 93.38 101 GLU A C 1
ATOM 834 O O . GLU A 1 101 ? -10.720 2.703 15.836 1.00 93.38 101 GLU A O 1
ATOM 839 N N . ILE A 1 102 ? -12.470 1.409 16.380 1.00 93.44 102 ILE A N 1
ATOM 840 C CA . ILE A 1 102 ? -11.757 0.639 17.407 1.00 93.44 102 ILE A CA 1
ATOM 841 C C . ILE A 1 102 ? -10.683 -0.232 16.747 1.00 93.44 102 ILE A C 1
ATOM 843 O O . ILE A 1 102 ? -9.518 -0.206 17.159 1.00 93.44 102 ILE A O 1
ATOM 847 N N . ALA A 1 103 ? -11.040 -0.950 15.678 1.00 92.75 103 ALA A N 1
ATOM 848 C CA . ALA A 1 103 ? -10.080 -1.717 14.887 1.00 92.75 103 ALA A CA 1
ATOM 849 C C . ALA A 1 103 ? -9.010 -0.805 14.268 1.00 92.75 103 ALA A C 1
ATOM 851 O O . ALA A 1 103 ? -7.822 -1.133 14.302 1.00 92.75 103 ALA A O 1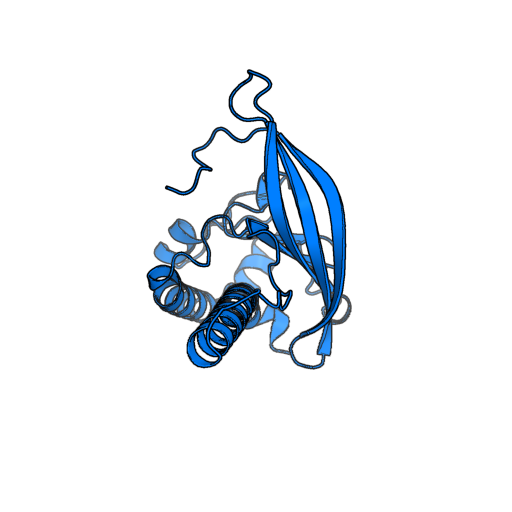
ATOM 852 N N . SER A 1 104 ? -9.408 0.385 13.802 1.00 93.56 104 SER A N 1
ATOM 853 C CA . SER A 1 104 ? -8.475 1.388 13.276 1.00 93.56 104 SER A CA 1
ATOM 854 C C . SER A 1 104 ? -7.419 1.781 14.308 1.00 93.56 104 SER A C 1
ATOM 856 O O . SER A 1 104 ? -6.232 1.726 14.009 1.00 93.56 104 SER A O 1
ATOM 858 N N . ARG A 1 105 ? -7.816 2.101 15.545 1.00 92.81 105 ARG A N 1
ATOM 859 C CA . ARG A 1 105 ? -6.878 2.454 16.630 1.00 92.81 105 ARG A CA 1
ATOM 860 C C . ARG A 1 105 ? -5.989 1.285 17.063 1.00 92.81 105 ARG A C 1
ATOM 862 O O . ARG A 1 105 ? -4.886 1.500 17.551 1.00 92.81 105 ARG A O 1
ATOM 869 N N . THR A 1 106 ? -6.452 0.051 16.868 1.00 90.56 106 THR A N 1
ATOM 870 C CA . THR A 1 106 ? -5.671 -1.158 17.178 1.00 90.56 106 THR A CA 1
ATOM 871 C C . THR A 1 106 ? -4.575 -1.403 16.140 1.00 90.56 106 THR A C 1
ATOM 873 O O . THR A 1 106 ? -3.481 -1.847 16.483 1.00 90.56 106 THR A O 1
ATOM 876 N N . VAL A 1 107 ? -4.851 -1.108 14.868 1.00 90.50 107 VAL A N 1
ATOM 877 C CA . VAL A 1 107 ? -3.888 -1.289 13.775 1.00 90.50 107 VAL A CA 1
ATOM 878 C C . VAL A 1 107 ? -2.952 -0.101 13.627 1.00 90.50 107 VAL A C 1
ATOM 880 O O . VAL A 1 107 ? -1.745 -0.286 13.504 1.00 90.50 107 VAL A O 1
ATOM 883 N N . PHE A 1 108 ? -3.489 1.111 13.659 1.00 93.38 108 PHE A N 1
ATOM 884 C CA . PHE A 1 108 ? -2.741 2.345 13.458 1.00 93.38 108 PHE A CA 1
ATOM 885 C C . PHE A 1 108 ? -2.328 2.940 14.805 1.00 93.38 108 PHE A C 1
ATOM 887 O O . PHE A 1 108 ? -2.783 4.008 15.200 1.00 93.38 108 PHE A O 1
ATOM 894 N N . THR A 1 109 ? -1.475 2.211 15.525 1.00 93.44 109 THR A N 1
ATOM 895 C CA . THR A 1 109 ? -0.883 2.659 16.795 1.00 93.44 109 THR A CA 1
ATOM 896 C C . THR A 1 109 ? 0.058 3.853 16.586 1.00 93.44 109 THR A C 1
ATOM 898 O O . THR A 1 109 ? 0.602 3.986 15.480 1.00 93.44 109 THR A O 1
ATOM 901 N N . PRO A 1 110 ? 0.370 4.650 17.632 1.00 94.19 110 PRO A N 1
ATOM 902 C CA . PRO A 1 110 ? 1.315 5.766 17.530 1.00 94.19 110 PRO A CA 1
ATOM 903 C C . PRO A 1 110 ? 2.639 5.371 16.872 1.00 94.19 110 PRO A C 1
ATOM 905 O O . PRO A 1 110 ? 3.082 6.008 15.920 1.00 94.19 110 PRO A O 1
ATOM 908 N N . TYR A 1 111 ? 3.206 4.243 17.309 1.00 92.25 111 TYR A N 1
ATOM 909 C CA . TYR A 1 111 ? 4.456 3.713 16.774 1.00 92.25 111 TYR A CA 1
ATOM 910 C C . TYR A 1 111 ? 4.356 3.346 15.286 1.00 92.25 111 TYR A C 1
ATOM 912 O O . TYR A 1 111 ? 5.236 3.687 14.497 1.00 92.25 111 TYR A O 1
ATOM 920 N N . SER A 1 112 ? 3.274 2.675 14.875 1.00 92.38 112 SER A N 1
ATOM 921 C CA . SER A 1 112 ? 3.082 2.315 13.465 1.00 92.38 112 SER A CA 1
ATOM 922 C C . SER A 1 112 ? 2.899 3.551 12.579 1.00 92.38 112 SER A C 1
ATOM 924 O O . SER A 1 112 ? 3.454 3.602 11.484 1.00 92.38 112 SER A O 1
ATOM 926 N N . MET A 1 113 ? 2.192 4.575 13.070 1.00 94.62 113 MET A N 1
ATOM 927 C CA . MET A 1 113 ? 2.004 5.834 12.350 1.00 94.62 113 MET A CA 1
ATOM 928 C C . MET A 1 113 ? 3.329 6.571 12.148 1.00 94.62 113 MET A C 1
ATOM 930 O O . MET A 1 113 ? 3.595 7.038 11.042 1.00 94.62 113 MET A O 1
ATOM 934 N N . GLU A 1 114 ? 4.175 6.639 13.178 1.00 94.19 114 GLU A N 1
ATOM 935 C CA . GLU A 1 114 ? 5.518 7.226 13.081 1.00 94.19 114 GLU A CA 1
ATOM 936 C C . GLU A 1 114 ? 6.381 6.488 12.056 1.00 94.19 114 GLU A C 1
ATOM 938 O O . GLU A 1 114 ? 6.960 7.109 11.169 1.00 94.19 114 GLU A O 1
ATOM 943 N N . LYS A 1 115 ? 6.402 5.153 12.105 1.00 91.75 115 LYS A N 1
ATOM 944 C CA . LYS A 1 115 ? 7.183 4.338 11.165 1.00 91.75 115 LYS A CA 1
ATOM 945 C C . LYS A 1 115 ? 6.698 4.464 9.721 1.00 91.75 115 LYS A C 1
ATOM 947 O O . LYS A 1 115 ? 7.509 4.500 8.797 1.00 91.75 115 LYS A O 1
ATOM 952 N N . ILE A 1 116 ? 5.387 4.559 9.516 1.00 91.31 116 ILE A N 1
ATOM 953 C CA . ILE A 1 116 ? 4.798 4.783 8.193 1.00 91.31 116 ILE A CA 1
ATOM 954 C C . ILE A 1 116 ? 5.166 6.174 7.656 1.00 91.31 116 ILE A C 1
ATOM 956 O O . ILE A 1 116 ? 5.476 6.304 6.471 1.00 91.31 116 ILE A O 1
ATOM 960 N N . LEU A 1 117 ? 5.164 7.201 8.511 1.00 91.81 117 LEU A N 1
ATOM 961 C CA . LEU A 1 117 ? 5.601 8.550 8.144 1.00 91.81 117 LEU A CA 1
ATOM 962 C C . LEU A 1 117 ? 7.090 8.582 7.778 1.00 91.81 117 LEU A C 1
ATOM 964 O O . LEU A 1 117 ? 7.423 9.085 6.709 1.00 91.81 117 LEU A O 1
ATOM 968 N N . GLU A 1 118 ? 7.962 7.977 8.591 1.00 90.00 118 GLU A N 1
ATOM 969 C CA . GLU A 1 118 ? 9.400 7.855 8.296 1.00 90.00 118 GLU A CA 1
ATOM 970 C C . GLU A 1 118 ? 9.639 7.184 6.935 1.00 90.00 118 GLU A C 1
ATOM 972 O O . GLU A 1 118 ? 10.422 7.666 6.112 1.00 90.00 118 GLU A O 1
ATOM 977 N N . LEU A 1 119 ? 8.935 6.076 6.678 1.00 87.19 119 LEU A N 1
ATOM 978 C CA . LEU A 1 119 ? 9.043 5.351 5.419 1.00 87.19 119 LEU A CA 1
ATOM 979 C C . LEU A 1 119 ? 8.571 6.215 4.244 1.00 87.19 119 LEU A C 1
ATOM 981 O O . LEU A 1 119 ? 9.244 6.285 3.215 1.00 87.19 119 LEU A O 1
ATOM 985 N N . LYS A 1 120 ? 7.442 6.911 4.398 1.00 86.12 120 LYS A N 1
ATOM 986 C CA . LYS A 1 120 ? 6.930 7.830 3.379 1.00 86.12 120 LYS A CA 1
ATOM 987 C C . LYS A 1 120 ? 7.898 8.972 3.100 1.00 86.12 120 LYS A C 1
ATOM 989 O O . LYS A 1 120 ? 8.084 9.297 1.934 1.00 86.12 120 LYS A O 1
ATOM 994 N N . ASP A 1 121 ? 8.528 9.557 4.110 1.00 84.62 121 ASP A N 1
ATOM 995 C CA . ASP A 1 121 ? 9.495 10.641 3.913 1.00 84.62 121 ASP A CA 1
ATOM 996 C C . ASP A 1 121 ? 10.733 10.160 3.152 1.00 84.62 121 ASP A C 1
ATOM 998 O O . ASP A 1 121 ? 11.211 10.846 2.244 1.00 84.62 121 ASP A O 1
ATOM 1002 N N . HIS A 1 122 ? 11.188 8.935 3.428 1.00 80.38 122 HIS A N 1
ATOM 1003 C CA . HIS A 1 122 ? 12.254 8.303 2.655 1.00 80.38 122 HIS A CA 1
ATOM 1004 C C . HIS A 1 122 ? 11.857 8.125 1.179 1.00 80.38 122 HIS A C 1
ATOM 1006 O O . HIS A 1 122 ? 12.620 8.473 0.273 1.00 80.38 122 HIS A O 1
ATOM 1012 N N . ILE A 1 123 ? 10.631 7.654 0.929 1.00 76.69 123 ILE A N 1
ATOM 1013 C CA . ILE A 1 123 ? 10.126 7.379 -0.421 1.00 76.69 123 ILE A CA 1
ATOM 1014 C C . ILE A 1 123 ? 9.756 8.666 -1.181 1.00 76.69 123 ILE A C 1
ATOM 1016 O O . ILE A 1 123 ? 9.970 8.748 -2.388 1.00 76.69 123 ILE A O 1
ATOM 1020 N N . ASN A 1 124 ? 9.240 9.703 -0.521 1.00 70.75 124 ASN A N 1
ATOM 1021 C CA . ASN A 1 124 ? 8.754 10.931 -1.163 1.00 70.75 124 ASN A CA 1
ATOM 1022 C C . ASN A 1 124 ? 9.834 11.672 -1.963 1.00 70.75 124 ASN A C 1
ATOM 1024 O O . ASN A 1 124 ? 9.512 12.339 -2.949 1.00 70.75 124 ASN A O 1
ATOM 1028 N N . SER A 1 125 ? 11.111 11.487 -1.615 1.00 61.28 125 SER A N 1
ATOM 1029 C CA . SER A 1 125 ? 12.252 11.966 -2.409 1.00 61.28 125 SER A CA 1
ATOM 1030 C C . SER A 1 125 ? 12.234 11.480 -3.873 1.00 61.28 125 SER A C 1
ATOM 1032 O O . SER A 1 125 ? 12.807 12.123 -4.750 1.00 61.28 125 SER A O 1
ATOM 1034 N N . THR A 1 126 ? 11.512 10.392 -4.160 1.00 61.16 126 THR A N 1
ATOM 1035 C CA . THR A 1 126 ? 11.480 9.709 -5.462 1.00 61.16 126 THR A CA 1
ATOM 1036 C C . THR A 1 126 ? 10.141 9.810 -6.203 1.00 61.16 126 THR A C 1
ATOM 1038 O O . THR A 1 126 ? 10.044 9.345 -7.334 1.00 61.16 126 THR A O 1
ATOM 1041 N N . LYS A 1 127 ? 9.105 10.438 -5.612 1.00 65.81 127 LYS A N 1
ATOM 1042 C CA . LYS A 1 127 ? 7.723 10.530 -6.159 1.00 65.81 127 LYS A CA 1
ATOM 1043 C C . LYS A 1 127 ? 7.045 9.182 -6.459 1.00 65.81 127 LYS A C 1
ATOM 1045 O O . LYS A 1 127 ? 6.011 9.154 -7.122 1.00 65.81 127 LYS A O 1
ATOM 1050 N N . ILE A 1 128 ? 7.595 8.092 -5.933 1.00 67.50 128 ILE A N 1
ATOM 1051 C CA . ILE A 1 128 ? 7.163 6.710 -6.173 1.00 67.50 128 ILE A CA 1
ATOM 1052 C C . ILE A 1 128 ? 5.715 6.438 -5.719 1.00 67.50 128 ILE A C 1
ATOM 1054 O O . ILE A 1 128 ? 5.028 5.624 -6.324 1.00 67.50 128 ILE A O 1
ATOM 1058 N N . LEU A 1 129 ? 5.222 7.128 -4.684 1.00 67.94 129 LEU A N 1
ATOM 1059 C CA . LEU A 1 129 ? 3.883 6.893 -4.117 1.00 67.94 129 LEU A CA 1
ATOM 1060 C C . LEU A 1 129 ? 2.772 7.746 -4.741 1.00 67.94 129 LEU A C 1
ATOM 1062 O O . LEU A 1 129 ? 1.622 7.673 -4.305 1.00 67.94 129 LEU A O 1
ATOM 1066 N N . ASN A 1 130 ? 3.079 8.585 -5.729 1.00 71.88 130 ASN A N 1
ATOM 1067 C CA . ASN A 1 130 ? 2.072 9.483 -6.281 1.00 71.88 130 ASN A CA 1
ATOM 1068 C C . ASN A 1 130 ? 0.963 8.696 -6.993 1.00 71.88 130 ASN A C 1
ATOM 1070 O O . ASN A 1 130 ? 1.205 8.040 -8.002 1.00 71.88 130 ASN A O 1
ATOM 1074 N N . GLY A 1 131 ? -0.268 8.817 -6.491 1.00 77.50 131 GLY A N 1
ATOM 1075 C CA . GLY A 1 131 ? -1.424 8.085 -7.014 1.00 77.50 131 GLY A CA 1
ATOM 1076 C C . GLY A 1 131 ? -1.524 6.640 -6.520 1.00 77.50 131 GLY A C 1
ATOM 1077 O O . GLY A 1 131 ? -2.359 5.897 -7.030 1.00 77.50 131 GLY A O 1
ATOM 1078 N N . VAL A 1 132 ? -0.701 6.238 -5.544 1.00 85.31 132 VAL A N 1
ATOM 1079 C CA . VAL A 1 132 ? -0.869 4.959 -4.850 1.00 85.31 132 VAL A CA 1
ATOM 1080 C C . VAL A 1 132 ? -2.041 5.061 -3.883 1.00 85.31 132 VAL A C 1
ATOM 1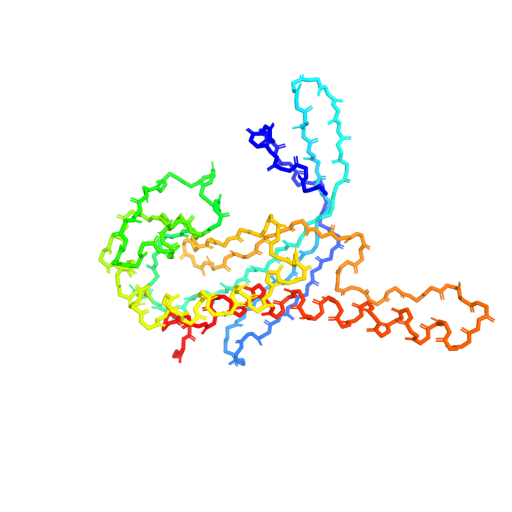082 O O . VAL A 1 132 ? -2.129 5.995 -3.094 1.00 85.31 132 VAL A O 1
ATOM 1085 N N . GLN A 1 133 ? -2.912 4.064 -3.922 1.00 89.00 133 GLN A N 1
ATOM 1086 C CA . GLN A 1 133 ? -4.037 3.875 -3.022 1.00 89.00 133 GLN A CA 1
ATOM 1087 C C . GLN A 1 133 ? -3.876 2.544 -2.299 1.00 89.00 133 GLN A C 1
ATOM 1089 O O . GLN A 1 133 ? -3.440 1.551 -2.887 1.00 89.00 133 GLN A O 1
ATOM 1094 N N . ILE A 1 134 ? -4.257 2.518 -1.025 1.00 90.62 134 ILE A N 1
ATOM 1095 C CA . ILE A 1 134 ? -4.192 1.317 -0.193 1.00 90.62 134 ILE A CA 1
ATOM 1096 C C . ILE A 1 134 ? -5.536 1.152 0.493 1.00 90.62 134 ILE A C 1
ATOM 1098 O O . ILE A 1 134 ? -6.020 2.086 1.133 1.00 90.62 134 ILE A O 1
ATOM 1102 N N . TYR A 1 135 ? -6.141 -0.023 0.391 1.00 91.88 135 TYR A N 1
ATOM 1103 C CA . TYR A 1 135 ? -7.383 -0.312 1.093 1.00 91.88 135 TYR A CA 1
ATOM 1104 C C . TYR A 1 135 ? -7.540 -1.794 1.402 1.00 91.88 135 TYR A C 1
ATOM 1106 O O . TYR A 1 135 ? -7.167 -2.659 0.621 1.00 91.88 135 TYR A O 1
ATOM 1114 N N . SER A 1 136 ? -8.115 -2.079 2.562 1.00 91.06 136 SER A N 1
ATOM 1115 C CA . SER A 1 136 ? -8.543 -3.408 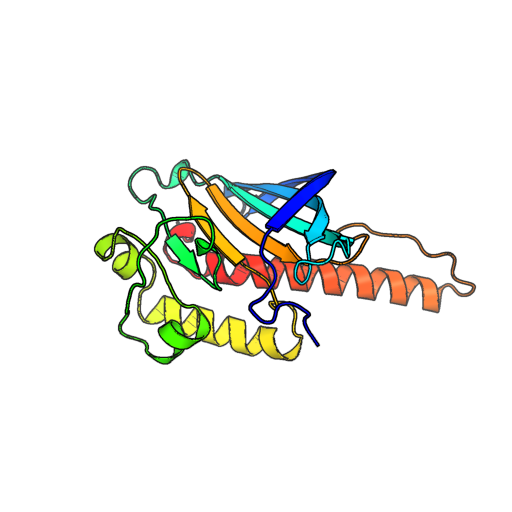2.976 1.00 91.06 136 SER A CA 1
ATOM 1116 C C . SER A 1 136 ? -10.045 -3.503 2.772 1.00 91.06 136 SER A C 1
ATOM 1118 O O . SER A 1 136 ? -10.793 -2.664 3.283 1.00 91.06 136 SER A O 1
ATOM 1120 N N . ILE A 1 137 ? -10.490 -4.513 2.032 1.00 88.12 137 ILE A N 1
ATOM 1121 C CA . ILE A 1 137 ? -11.905 -4.832 1.893 1.00 88.12 137 ILE A CA 1
ATOM 1122 C C . ILE A 1 137 ? -12.111 -6.341 1.948 1.00 88.12 137 ILE A C 1
ATOM 1124 O O . ILE A 1 137 ? -11.472 -7.106 1.226 1.00 88.12 137 ILE A O 1
ATOM 1128 N N . ASN A 1 138 ? -13.051 -6.775 2.784 1.00 84.19 138 ASN A N 1
ATOM 1129 C CA . ASN A 1 138 ? -13.373 -8.187 2.970 1.00 84.19 138 ASN A CA 1
ATOM 1130 C C . ASN A 1 138 ? -12.130 -9.004 3.380 1.00 84.19 138 ASN A C 1
ATOM 1132 O O . ASN A 1 138 ? -11.673 -8.907 4.519 1.00 84.19 138 ASN A O 1
ATOM 1136 N N . ASN A 1 139 ? -11.598 -9.814 2.460 1.00 87.25 139 ASN A N 1
ATOM 1137 C CA . ASN A 1 139 ? -10.470 -10.714 2.688 1.00 87.25 139 ASN A CA 1
ATOM 1138 C C . ASN A 1 139 ? -9.174 -10.238 2.032 1.00 87.25 139 ASN A C 1
ATOM 1140 O O . ASN A 1 139 ? -8.174 -10.941 2.146 1.00 87.25 139 ASN A O 1
ATOM 1144 N N . ASP A 1 140 ? -9.168 -9.080 1.377 1.00 90.38 140 ASP A N 1
ATOM 1145 C CA . ASP A 1 140 ? -8.021 -8.626 0.604 1.00 90.38 140 ASP A CA 1
ATOM 1146 C C . ASP A 1 140 ? -7.549 -7.250 1.065 1.00 90.38 140 ASP A C 1
ATOM 1148 O O . ASP A 1 140 ? -8.337 -6.322 1.264 1.00 90.38 140 ASP A O 1
ATOM 1152 N N . LEU A 1 141 ? -6.233 -7.122 1.199 1.00 91.94 141 LEU A N 1
ATOM 1153 C CA . LEU A 1 141 ? -5.548 -5.841 1.242 1.00 91.94 141 LEU A CA 1
ATOM 1154 C C . LEU A 1 141 ? -5.048 -5.527 -0.160 1.00 91.94 141 LEU A C 1
ATOM 1156 O O . LEU A 1 141 ? -4.235 -6.262 -0.720 1.00 91.94 141 LEU A O 1
ATOM 1160 N N . ILE A 1 142 ? -5.531 -4.427 -0.710 1.00 91.81 142 ILE A N 1
ATOM 1161 C CA . ILE A 1 142 ? -5.293 -4.019 -2.081 1.00 91.81 142 ILE A CA 1
ATOM 1162 C C . ILE A 1 142 ? -4.419 -2.772 -2.081 1.00 91.81 142 ILE A C 1
ATOM 1164 O O . ILE A 1 142 ? -4.706 -1.783 -1.407 1.00 91.81 142 ILE A O 1
ATOM 1168 N N . ILE A 1 143 ? -3.346 -2.835 -2.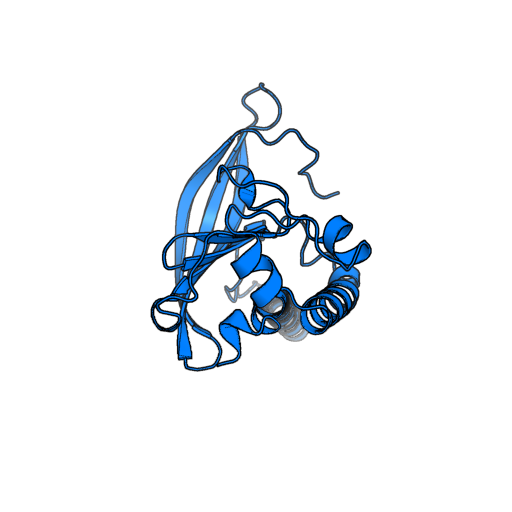860 1.00 90.69 143 ILE A N 1
ATOM 1169 C CA . ILE A 1 143 ? -2.458 -1.717 -3.161 1.00 90.69 143 ILE A CA 1
ATOM 1170 C C . ILE A 1 143 ? -2.538 -1.498 -4.664 1.00 90.69 143 ILE A C 1
ATOM 1172 O O . ILE A 1 143 ? -2.310 -2.428 -5.434 1.00 90.69 143 ILE A O 1
ATOM 1176 N N . THR A 1 144 ? -2.863 -0.288 -5.091 1.00 88.56 144 THR A N 1
ATOM 1177 C CA . THR A 1 144 ? -2.985 0.043 -6.512 1.00 88.56 144 THR A CA 1
ATOM 1178 C C . THR A 1 144 ? -2.355 1.388 -6.799 1.00 88.56 144 THR A C 1
ATOM 1180 O O . THR A 1 144 ? -2.311 2.244 -5.925 1.00 88.56 144 THR A O 1
ATOM 1183 N N . GLY A 1 145 ? -1.888 1.598 -8.021 1.00 85.12 145 GLY A N 1
ATOM 1184 C CA . GLY A 1 145 ? -1.351 2.884 -8.443 1.00 85.12 145 GLY A CA 1
ATOM 1185 C C . GLY A 1 145 ? -1.103 2.937 -9.940 1.00 85.12 145 GLY A C 1
ATOM 1186 O O . GLY A 1 145 ? -1.082 1.904 -10.614 1.00 85.12 145 GLY A O 1
ATOM 1187 N N . ALA A 1 146 ? -0.917 4.151 -10.454 1.00 81.75 146 ALA A N 1
ATOM 1188 C CA . ALA A 1 146 ? -0.488 4.350 -11.831 1.00 81.75 146 ALA A CA 1
ATOM 1189 C C . ALA A 1 146 ? 0.934 3.803 -12.026 1.00 81.75 146 ALA A C 1
ATOM 1191 O O . ALA A 1 146 ? 1.792 3.941 -11.155 1.00 81.75 146 ALA A O 1
ATOM 1192 N N . SER A 1 147 ? 1.185 3.199 -13.180 1.00 77.00 147 SER A N 1
ATOM 1193 C CA . SER A 1 147 ? 2.482 2.639 -13.550 1.00 77.00 147 SER A CA 1
ATOM 1194 C C . SER A 1 147 ? 2.825 2.939 -15.009 1.00 77.00 147 SER A C 1
ATOM 1196 O O . SER A 1 147 ? 2.010 3.472 -15.765 1.00 77.00 147 SER A O 1
ATOM 1198 N N . GLY A 1 148 ? 4.068 2.646 -15.400 1.00 75.50 148 GLY A N 1
ATOM 1199 C CA . GLY A 1 148 ? 4.493 2.674 -16.797 1.00 75.50 148 GLY A CA 1
ATOM 1200 C C . GLY A 1 148 ? 4.083 1.407 -17.552 1.00 75.50 148 GLY A C 1
ATOM 1201 O O . GLY A 1 148 ? 3.854 0.352 -16.952 1.00 75.50 148 GLY A O 1
ATOM 1202 N N . SER A 1 149 ? 4.038 1.495 -18.885 1.00 70.56 149 SER A N 1
ATOM 1203 C CA . SER A 1 149 ? 3.985 0.310 -19.744 1.00 70.56 149 SER A CA 1
ATOM 1204 C C . SER A 1 149 ? 5.226 -0.538 -19.473 1.00 70.56 149 SER A C 1
ATOM 1206 O O . SER A 1 149 ? 6.329 -0.069 -19.732 1.00 70.56 149 SER A O 1
ATOM 1208 N N . GLY A 1 150 ? 5.050 -1.746 -18.940 1.00 68.38 150 GLY A N 1
ATOM 1209 C CA . GLY A 1 150 ? 6.177 -2.627 -18.617 1.00 68.38 150 GLY A CA 1
ATOM 1210 C C . GLY A 1 150 ? 6.566 -2.680 -17.141 1.00 68.38 150 GLY A C 1
ATOM 1211 O O . GLY A 1 150 ? 7.501 -3.389 -16.819 1.00 68.38 150 GLY A O 1
ATOM 1212 N N . PHE A 1 151 ? 5.834 -2.034 -16.227 1.00 78.75 151 PHE A N 1
ATOM 1213 C CA . PHE A 1 151 ? 6.109 -2.157 -14.788 1.00 78.75 151 PHE A CA 1
ATOM 1214 C C . PHE A 1 151 ? 6.163 -3.626 -14.335 1.00 78.75 151 PHE A C 1
ATOM 1216 O O . PHE A 1 151 ? 5.231 -4.395 -14.577 1.00 78.75 151 PHE A O 1
ATOM 1223 N N . MET A 1 152 ? 7.246 -4.012 -13.667 1.00 78.25 152 MET A N 1
ATOM 1224 C CA . MET A 1 152 ? 7.600 -5.379 -13.278 1.00 78.25 152 MET A CA 1
ATOM 1225 C C . MET A 1 152 ? 7.818 -6.346 -14.457 1.00 78.25 152 MET A C 1
ATOM 1227 O O . MET A 1 152 ? 7.727 -7.566 -14.286 1.00 78.25 152 MET A O 1
ATOM 1231 N N . LYS A 1 153 ? 8.124 -5.830 -15.651 1.00 77.00 153 LYS A N 1
ATOM 1232 C CA . LYS A 1 153 ? 8.605 -6.603 -16.799 1.00 77.00 153 LYS A CA 1
ATOM 1233 C C . LYS A 1 153 ? 10.016 -6.174 -17.132 1.00 77.00 153 LYS A C 1
ATOM 1235 O O . LYS A 1 153 ? 10.286 -5.000 -17.304 1.00 77.00 153 LYS A O 1
ATOM 1240 N N . ILE A 1 154 ? 10.889 -7.153 -17.330 1.00 69.19 154 ILE A N 1
ATOM 1241 C CA . ILE A 1 154 ? 12.204 -6.876 -17.895 1.00 69.19 154 ILE A CA 1
ATOM 1242 C C . ILE A 1 154 ? 12.025 -6.751 -19.406 1.00 69.19 154 ILE A C 1
ATOM 1244 O O . ILE A 1 154 ? 12.058 -7.751 -20.129 1.00 69.19 154 ILE A O 1
ATOM 1248 N N . ASP A 1 155 ? 11.824 -5.526 -19.878 1.00 64.88 155 ASP A N 1
ATOM 1249 C CA . ASP A 1 155 ? 11.885 -5.241 -21.304 1.00 64.88 155 ASP A CA 1
ATOM 1250 C C . ASP A 1 155 ? 13.359 -5.227 -21.726 1.00 64.88 155 ASP A C 1
ATOM 1252 O O . ASP A 1 155 ? 14.192 -4.542 -21.136 1.00 64.88 155 ASP A O 1
ATOM 1256 N N . TYR A 1 156 ? 13.719 -6.024 -22.735 1.00 66.81 156 TYR A N 1
ATOM 1257 C CA . TYR A 1 156 ? 15.078 -6.049 -23.277 1.00 66.81 156 TYR A CA 1
ATOM 1258 C C . TYR A 1 156 ? 15.180 -5.029 -24.421 1.00 66.81 156 TYR A C 1
ATOM 1260 O O . TYR A 1 156 ? 14.749 -5.328 -25.541 1.00 66.81 156 TYR A O 1
ATOM 1268 N N . PRO A 1 157 ? 15.713 -3.812 -24.191 1.00 68.31 157 PRO A N 1
ATOM 1269 C CA . PRO A 1 157 ? 15.765 -2.806 -25.237 1.00 68.31 157 PRO A CA 1
ATOM 1270 C C . PRO A 1 157 ? 16.825 -3.171 -26.275 1.00 68.31 157 PRO A C 1
ATOM 1272 O O . PRO A 1 157 ? 17.922 -3.625 -25.946 1.00 68.31 157 PRO A O 1
ATOM 1275 N N . PHE A 1 158 ? 16.552 -2.882 -27.548 1.00 69.69 158 PHE A N 1
ATOM 1276 C CA . PHE A 1 158 ? 17.606 -2.904 -28.556 1.00 69.69 158 PHE A CA 1
ATOM 1277 C C . PHE A 1 158 ? 18.557 -1.727 -28.297 1.00 69.69 158 PHE A C 1
ATOM 1279 O O . PHE A 1 158 ? 18.222 -0.567 -28.541 1.00 69.69 158 PHE A O 1
ATOM 1286 N N . ALA A 1 159 ? 19.742 -2.011 -27.761 1.00 72.38 159 ALA A N 1
ATOM 1287 C CA . ALA A 1 159 ? 20.747 -1.003 -27.455 1.00 72.38 159 ALA A CA 1
ATOM 1288 C C . ALA A 1 159 ? 22.047 -1.285 -28.211 1.00 72.38 159 ALA A C 1
ATOM 1290 O O . ALA A 1 159 ? 22.581 -2.388 -28.193 1.00 72.38 159 ALA A O 1
ATOM 1291 N N . TRP A 1 160 ? 22.592 -0.236 -28.826 1.00 70.50 160 TRP A N 1
ATOM 1292 C CA . TRP A 1 160 ? 23.798 -0.293 -29.655 1.00 70.50 160 TRP A CA 1
ATOM 1293 C C . TRP A 1 160 ? 25.086 -0.571 -28.862 1.00 70.50 160 TRP A C 1
ATOM 1295 O O . TRP A 1 160 ? 26.127 -0.831 -29.456 1.00 70.50 160 TRP A O 1
ATOM 1305 N N . SER A 1 161 ? 25.044 -0.509 -27.525 1.00 87.44 161 SER A N 1
ATOM 1306 C CA . SER A 1 161 ? 26.183 -0.850 -26.671 1.00 87.44 161 SER A CA 1
ATOM 1307 C C . SER A 1 161 ? 25.761 -1.648 -25.442 1.00 87.44 161 SER A C 1
ATOM 1309 O O . SER A 1 161 ? 24.754 -1.352 -24.794 1.00 87.44 161 SER A O 1
ATOM 1311 N N . GLN A 1 162 ? 26.591 -2.626 -25.078 1.00 85.06 162 GLN A N 1
ATOM 1312 C CA . GLN A 1 162 ? 26.378 -3.491 -23.917 1.00 85.06 162 GLN A CA 1
ATOM 1313 C C . GLN A 1 162 ? 26.263 -2.693 -22.610 1.00 85.06 162 GLN A C 1
ATOM 1315 O O . GLN A 1 162 ? 25.391 -2.963 -21.793 1.00 85.06 162 GLN A O 1
ATOM 1320 N N . LYS A 1 163 ? 27.092 -1.656 -22.424 1.00 88.12 163 LYS A N 1
ATOM 1321 C CA . LYS A 1 163 ? 27.025 -0.785 -21.239 1.00 88.12 163 LYS A CA 1
ATOM 1322 C C . LYS A 1 163 ? 25.669 -0.085 -21.121 1.00 88.12 163 LYS A C 1
ATOM 1324 O O . LYS A 1 163 ? 25.113 0.006 -20.031 1.00 88.12 163 LYS A O 1
ATOM 1329 N N . ARG A 1 164 ? 25.136 0.417 -22.239 1.00 84.00 164 ARG A N 1
ATOM 1330 C CA . ARG A 1 164 ? 23.839 1.100 -22.255 1.00 84.00 164 ARG A CA 1
ATOM 1331 C C . ARG A 1 164 ? 22.703 0.118 -21.994 1.00 84.00 164 ARG A C 1
ATOM 1333 O O . ARG A 1 164 ? 21.813 0.447 -21.223 1.00 84.00 164 ARG A O 1
ATOM 1340 N N . LEU A 1 165 ? 22.777 -1.075 -22.578 1.00 83.88 165 LEU A N 1
ATOM 1341 C CA . LEU A 1 165 ? 21.832 -2.157 -22.323 1.00 83.88 165 LEU A CA 1
ATOM 1342 C C . LEU A 1 165 ? 21.766 -2.519 -20.832 1.00 83.88 165 LEU A C 1
ATOM 1344 O O . LEU A 1 165 ? 20.689 -2.498 -20.249 1.00 83.88 165 LEU A O 1
ATOM 1348 N N . ILE A 1 166 ? 22.921 -2.791 -20.212 1.00 86.00 166 ILE A N 1
ATOM 1349 C CA . ILE A 1 166 ? 23.011 -3.158 -18.791 1.00 86.00 166 ILE A CA 1
ATOM 1350 C C . ILE A 1 166 ? 22.426 -2.054 -17.912 1.00 86.00 166 ILE A C 1
ATOM 1352 O O . ILE A 1 166 ? 21.638 -2.344 -17.021 1.00 86.00 166 ILE A O 1
ATOM 1356 N N . ASN A 1 167 ? 22.772 -0.792 -18.176 1.00 86.12 167 ASN A N 1
ATOM 1357 C CA . ASN A 1 167 ? 22.265 0.324 -17.381 1.00 86.12 167 ASN A CA 1
ATOM 1358 C C . ASN A 1 167 ? 20.747 0.500 -17.507 1.00 86.12 167 ASN A C 1
ATOM 1360 O O . ASN A 1 167 ? 20.110 0.847 -16.517 1.00 86.12 167 ASN A O 1
ATOM 1364 N N . LEU A 1 168 ? 20.174 0.269 -18.694 1.00 84.19 168 LEU A N 1
ATOM 1365 C CA . LEU A 1 168 ? 18.725 0.335 -18.894 1.00 84.19 168 LEU A CA 1
ATOM 1366 C C . LEU A 1 168 ? 18.020 -0.768 -18.102 1.00 84.19 168 LEU A C 1
ATOM 1368 O O . LEU A 1 168 ? 17.160 -0.455 -17.289 1.00 84.19 168 LEU A O 1
ATOM 1372 N N . ILE A 1 169 ? 18.456 -2.022 -18.262 1.00 83.69 169 ILE A N 1
ATOM 1373 C CA . ILE A 1 169 ? 17.883 -3.172 -17.545 1.00 83.69 169 ILE A CA 1
ATOM 1374 C C . ILE A 1 169 ? 18.031 -3.002 -16.029 1.00 83.69 169 ILE A C 1
ATOM 1376 O O . ILE A 1 169 ? 17.085 -3.213 -15.280 1.00 83.69 169 ILE A O 1
ATOM 1380 N N . TYR A 1 170 ? 19.215 -2.604 -15.558 1.00 85.94 170 TYR A N 1
ATOM 1381 C CA . TYR A 1 170 ? 19.462 -2.410 -14.131 1.00 85.94 170 TYR A CA 1
ATOM 1382 C C . TYR A 1 170 ? 18.589 -1.295 -13.550 1.00 85.94 170 TYR A C 1
ATOM 1384 O O . TYR A 1 170 ? 17.997 -1.473 -12.491 1.00 85.94 170 TYR A O 1
ATOM 1392 N N . SER A 1 171 ? 18.502 -0.148 -14.231 1.00 84.12 171 SER A N 1
ATOM 1393 C CA . SER A 1 171 ? 17.684 0.972 -13.761 1.00 84.12 171 SER A CA 1
ATOM 1394 C C . SER A 1 171 ? 16.203 0.612 -13.701 1.00 84.12 171 SER A C 1
ATOM 1396 O O . SER A 1 171 ? 15.537 1.024 -12.757 1.00 84.12 171 SER A O 1
ATOM 1398 N N . ASP A 1 172 ? 15.713 -0.135 -14.688 1.00 82.19 172 ASP A N 1
ATOM 1399 C CA . ASP A 1 172 ? 14.328 -0.596 -14.779 1.00 82.19 172 ASP A CA 1
ATOM 1400 C C . ASP A 1 172 ? 13.988 -1.553 -13.627 1.00 82.19 172 ASP A C 1
ATOM 1402 O O . ASP A 1 172 ? 13.128 -1.256 -12.798 1.00 82.19 172 ASP A O 1
ATOM 1406 N N . ILE A 1 173 ? 14.797 -2.608 -13.453 1.00 84.56 173 ILE A N 1
ATOM 1407 C CA . ILE A 1 173 ? 14.661 -3.563 -12.342 1.00 84.56 173 ILE A CA 1
ATOM 1408 C C . ILE A 1 173 ? 14.689 -2.847 -10.990 1.00 84.56 173 ILE A C 1
ATOM 1410 O O . ILE A 1 173 ? 13.859 -3.122 -10.124 1.00 84.56 173 ILE A O 1
ATOM 1414 N N . MET A 1 174 ? 15.648 -1.942 -10.780 1.00 85.50 174 MET A N 1
ATOM 1415 C CA . MET A 1 174 ? 15.771 -1.248 -9.500 1.00 85.50 174 MET A CA 1
ATOM 1416 C C . MET A 1 174 ? 14.577 -0.331 -9.252 1.00 85.50 174 MET A C 1
ATOM 1418 O O . MET A 1 174 ? 14.024 -0.358 -8.156 1.00 85.50 174 MET A O 1
ATOM 1422 N N . PHE A 1 175 ? 14.155 0.452 -10.244 1.00 82.56 175 PHE A N 1
ATOM 1423 C CA . PHE A 1 175 ? 13.010 1.347 -10.097 1.00 82.56 175 PHE A CA 1
ATOM 1424 C C . PHE A 1 175 ? 11.728 0.577 -9.760 1.00 82.56 175 PHE A C 1
ATOM 1426 O O . PHE A 1 175 ? 11.019 0.947 -8.819 1.00 82.56 175 PHE A O 1
ATOM 1433 N N . ASP A 1 176 ? 11.473 -0.525 -10.461 1.00 82.25 176 ASP A N 1
ATOM 1434 C CA . ASP A 1 176 ? 10.278 -1.338 -10.262 1.00 82.25 176 ASP A CA 1
ATOM 1435 C C . ASP A 1 176 ? 10.270 -2.031 -8.902 1.00 82.25 176 ASP A C 1
ATOM 1437 O O . ASP A 1 176 ? 9.288 -1.944 -8.156 1.00 82.25 176 ASP A O 1
ATOM 1441 N N . LEU A 1 177 ? 11.396 -2.646 -8.526 1.00 84.31 177 LEU A N 1
ATOM 1442 C CA . LEU A 1 177 ? 11.545 -3.291 -7.224 1.00 84.31 177 LEU A CA 1
ATOM 1443 C C . LEU A 1 177 ? 11.418 -2.289 -6.077 1.00 84.31 177 LEU A C 1
ATOM 1445 O O . LEU A 1 177 ? 10.717 -2.578 -5.108 1.00 84.31 177 LEU A O 1
ATOM 1449 N N . TYR A 1 178 ? 12.051 -1.115 -6.171 1.00 83.94 178 TYR A N 1
ATOM 1450 C CA . TYR A 1 178 ? 11.922 -0.083 -5.141 1.00 83.94 178 TYR A CA 1
ATOM 1451 C C . TYR A 1 178 ? 10.500 0.460 -5.057 1.00 83.94 178 TYR A C 1
ATOM 1453 O O . TYR A 1 178 ? 10.017 0.682 -3.950 1.00 83.94 178 TYR A O 1
ATOM 1461 N N . THR A 1 179 ? 9.816 0.632 -6.189 1.00 80.12 179 THR A N 1
ATOM 1462 C CA . THR A 1 179 ? 8.424 1.096 -6.222 1.00 80.12 179 THR A CA 1
ATOM 1463 C C . THR A 1 179 ? 7.490 0.102 -5.545 1.00 80.12 179 THR A C 1
ATOM 1465 O O . THR A 1 179 ? 6.713 0.471 -4.660 1.00 80.12 179 THR A O 1
ATOM 1468 N N . LEU A 1 180 ? 7.608 -1.179 -5.897 1.00 83.06 180 LEU A N 1
ATOM 1469 C CA . LEU A 1 180 ? 6.809 -2.234 -5.289 1.00 83.06 180 LEU A CA 1
ATOM 1470 C C . LEU A 1 180 ? 7.134 -2.395 -3.796 1.00 83.06 180 LEU A C 1
ATOM 1472 O O . LEU A 1 180 ? 6.224 -2.470 -2.970 1.00 83.06 180 LEU A O 1
ATOM 1476 N N . TYR A 1 181 ? 8.421 -2.395 -3.435 1.00 86.06 181 TYR A N 1
ATOM 1477 C CA . TYR A 1 181 ? 8.872 -2.470 -2.044 1.00 86.06 181 TYR A CA 1
ATOM 1478 C C . TYR A 1 181 ? 8.355 -1.296 -1.213 1.00 86.06 181 TYR A C 1
ATOM 1480 O O . TYR A 1 181 ? 7.867 -1.501 -0.106 1.00 86.06 181 TYR A O 1
ATOM 1488 N N . ALA A 1 182 ? 8.418 -0.079 -1.750 1.00 84.25 182 ALA A N 1
ATOM 1489 C CA . ALA A 1 182 ? 7.912 1.126 -1.109 1.00 84.25 182 ALA A CA 1
ATOM 1490 C C . ALA A 1 182 ? 6.411 1.021 -0.808 1.00 84.25 182 ALA A C 1
ATOM 1492 O O . ALA A 1 182 ? 5.986 1.272 0.320 1.00 84.25 182 ALA A O 1
ATOM 1493 N N . ALA A 1 183 ? 5.616 0.601 -1.794 1.00 82.50 183 ALA A N 1
ATOM 1494 C CA . ALA A 1 183 ? 4.171 0.487 -1.646 1.00 82.50 183 ALA A CA 1
ATOM 1495 C C . ALA A 1 183 ? 3.777 -0.614 -0.642 1.00 82.50 183 ALA A C 1
ATOM 1497 O O . ALA A 1 183 ? 2.948 -0.385 0.239 1.00 82.50 183 ALA A O 1
ATOM 1498 N N . ILE A 1 184 ? 4.416 -1.789 -0.716 1.00 86.88 184 ILE A N 1
ATOM 1499 C CA . ILE A 1 184 ? 4.189 -2.893 0.231 1.00 86.88 184 ILE A CA 1
ATOM 1500 C C . ILE A 1 184 ? 4.729 -2.534 1.628 1.00 86.88 184 ILE A C 1
ATOM 1502 O O . ILE A 1 184 ? 4.142 -2.904 2.643 1.00 86.88 184 ILE A O 1
ATOM 1506 N N . GLY A 1 185 ? 5.818 -1.771 1.713 1.00 86.94 185 GLY A N 1
ATOM 1507 C CA . GLY A 1 185 ? 6.432 -1.349 2.971 1.00 86.94 185 GLY A CA 1
ATOM 1508 C C . GLY A 1 185 ? 5.469 -0.587 3.877 1.00 86.94 185 GLY A C 1
ATOM 1509 O O . GLY A 1 185 ? 5.423 -0.856 5.075 1.00 86.94 185 GLY A O 1
ATOM 1510 N N . LEU A 1 186 ? 4.632 0.283 3.302 1.00 85.94 186 LEU A N 1
ATOM 1511 C CA . LEU A 1 186 ? 3.639 1.062 4.052 1.00 85.94 186 LEU A CA 1
ATOM 1512 C C . LEU A 1 186 ? 2.640 0.184 4.815 1.00 85.94 186 LEU A C 1
ATOM 1514 O O . LEU A 1 186 ? 2.157 0.586 5.870 1.00 85.94 186 LEU A O 1
ATOM 1518 N N . VAL A 1 187 ? 2.340 -1.014 4.308 1.00 85.38 187 VAL A N 1
ATOM 1519 C CA . VAL A 1 187 ? 1.426 -1.948 4.977 1.00 85.38 187 VAL A CA 1
ATOM 1520 C C . VAL A 1 187 ? 2.150 -2.959 5.859 1.00 85.38 187 VAL A C 1
ATOM 1522 O O . VAL A 1 187 ? 1.581 -3.404 6.851 1.00 85.38 187 VAL A O 1
ATOM 1525 N N . MET A 1 188 ? 3.407 -3.295 5.550 1.00 83.50 188 MET A N 1
ATOM 1526 C CA . MET A 1 188 ? 4.216 -4.223 6.355 1.00 83.50 188 MET A CA 1
ATOM 1527 C C . MET A 1 188 ? 4.567 -3.670 7.737 1.00 83.50 188 MET A C 1
ATOM 1529 O O . MET A 1 188 ? 4.773 -4.440 8.669 1.00 83.50 188 MET A O 1
ATOM 1533 N N . VAL A 1 189 ? 4.631 -2.345 7.876 1.00 81.38 189 VAL A N 1
ATOM 1534 C CA . VAL A 1 189 ? 4.887 -1.674 9.159 1.00 81.38 189 VAL A CA 1
ATOM 1535 C C . VAL A 1 189 ? 3.712 -1.820 10.131 1.00 81.38 189 VAL A C 1
ATOM 1537 O O . VAL A 1 189 ? 3.887 -1.707 11.346 1.00 81.38 189 VAL A O 1
ATOM 1540 N N . LEU A 1 190 ? 2.507 -2.078 9.621 1.00 81.56 190 LEU A N 1
ATOM 1541 C CA . LEU A 1 190 ? 1.340 -2.225 10.471 1.00 81.56 190 LEU A CA 1
ATOM 1542 C C . LEU A 1 190 ? 1.445 -3.522 11.291 1.00 81.56 190 LEU A C 1
ATOM 1544 O O . LEU A 1 190 ? 1.672 -4.590 10.712 1.00 81.56 190 LEU A O 1
ATOM 1548 N N . PRO A 1 191 ? 1.149 -3.488 12.608 1.00 68.50 191 PRO A N 1
ATOM 1549 C CA . PRO A 1 191 ? 1.031 -4.699 13.430 1.00 68.50 191 PRO A CA 1
ATOM 1550 C C . PRO A 1 191 ? -0.025 -5.673 12.881 1.00 68.50 191 PRO A C 1
ATOM 1552 O O . PRO A 1 191 ? -0.045 -6.850 13.219 1.00 68.50 191 PRO A O 1
ATOM 1555 N N . TYR A 1 192 ? -0.872 -5.181 11.979 1.00 71.69 192 TYR A N 1
ATOM 1556 C CA . TYR A 1 192 ? -1.839 -5.930 11.196 1.00 71.69 192 TYR A CA 1
ATOM 1557 C C . TYR A 1 192 ? -1.249 -7.101 10.399 1.00 71.69 192 TYR A C 1
ATOM 1559 O O . TYR A 1 192 ? -1.898 -8.139 10.308 1.00 71.69 192 TYR A O 1
ATOM 1567 N N . LEU A 1 193 ? -0.041 -6.954 9.837 1.00 70.81 193 LEU A N 1
ATOM 1568 C CA . LEU A 1 193 ? 0.629 -7.992 9.036 1.00 70.81 193 LEU A CA 1
ATOM 1569 C C . LEU A 1 193 ? 1.855 -8.607 9.733 1.00 70.81 193 LEU A C 1
ATOM 1571 O O . LEU A 1 193 ? 2.454 -9.534 9.189 1.00 70.81 193 LEU A O 1
ATOM 1575 N N . ALA A 1 194 ? 2.232 -8.100 10.911 1.00 62.72 194 ALA A N 1
ATOM 1576 C CA . ALA A 1 194 ? 3.491 -8.417 11.589 1.00 62.72 194 ALA A CA 1
ATOM 1577 C C . ALA A 1 194 ? 3.509 -9.769 12.338 1.00 62.72 194 ALA A C 1
ATOM 1579 O O . ALA A 1 194 ? 4.556 -10.165 12.847 1.00 62.72 194 ALA A O 1
ATOM 1580 N N . GLU A 1 195 ? 2.384 -10.487 12.386 1.00 54.62 195 GLU A N 1
ATOM 1581 C CA . GLU A 1 195 ? 2.280 -11.848 12.940 1.00 54.62 195 GLU A CA 1
ATOM 1582 C C . GLU A 1 195 ? 2.171 -12.915 11.857 1.00 54.62 195 GLU A C 1
ATOM 1584 O O . GLU A 1 195 ? 1.420 -12.727 10.865 1.00 54.62 195 GLU A O 1
#